Protein AF-A0A9W9NFU3-F1 (afdb_monomer_lite)

Secondary structure (DSSP, 8-state):
-HHHHHHHHHHHHHHHHHHHHHHHHHHHHHHHHHHHHHHHHHHHS------------------------PPP-----PPPPPPPP-----------------------------S--HHHHHHHHHHHHHHHHHHHHHHHHHHHHTTTTS-HHHHHHHHHHHHHHHHHHHHHHHHHHHHHHHHHHTTTPPPHHHHHHIIIIIHHHHHHHHHHHHHHHHHHHHHHHHHHHHHT--------------------------------------------------------PPPPPPPPPP-PPPPP----------------HHHHHHHHHHHHHHHHHHHHHHHHHHHHHHHHHHHHHHH-

Sequence (360 aa):
MEAWKRSADTWVQSKTRCRRSTANILNRSASKLHETSERFYRHSLPPERMCDENKEEVTPELDETTASTSPTQYSQHSPSPKSPQHSQSPRSLPQTETDSVEPKHASINIPETTQKTPEKQLLQLLNQTDQVVYKASQARRLRNSQAESLGEIEHSWISSTISDADNAARDLTKLLEPYRLDMVRHKGKMKGANRKRWSLEDSQLARERLSGLTLFQSRLDRAVDHLKGVISHPESPQAIDSDIVSELPTETRENTPPYVELPCEPSSFESQSATIIAELSENTPINFGSPTPLPKIIVTQPPDEIMLEHTESPDEGQANHESHEMDEALYWDQTRNSIQIQQSESFSNIIAKMELTRVE

Structure (mmCIF, N/CA/C/O backbone):
data_AF-A0A9W9NFU3-F1
#
_entry.id   AF-A0A9W9NFU3-F1
#
loop_
_atom_site.group_PDB
_atom_site.id
_atom_site.type_symbol
_atom_site.label_atom_id
_atom_site.label_alt_id
_atom_site.label_comp_id
_atom_site.label_asym_id
_atom_site.label_entity_id
_atom_site.label_seq_id
_atom_site.pdbx_PDB_ins_code
_atom_site.Cartn_x
_atom_site.Cartn_y
_atom_site.Cartn_z
_atom_site.occupancy
_atom_site.B_iso_or_equiv
_atom_site.auth_seq_id
_atom_site.auth_comp_id
_atom_site.auth_asym_id
_atom_site.auth_atom_id
_atom_site.pdbx_PDB_model_num
ATOM 1 N N . MET A 1 1 ? 34.991 43.746 -6.998 1.00 65.62 1 MET A N 1
ATOM 2 C CA . MET A 1 1 ? 33.594 44.174 -7.260 1.00 65.62 1 MET A CA 1
ATOM 3 C C . MET A 1 1 ? 32.893 43.335 -8.332 1.00 65.62 1 MET A C 1
ATOM 5 O O . MET A 1 1 ? 31.728 43.016 -8.143 1.00 65.62 1 MET A O 1
ATOM 9 N N . GLU A 1 2 ? 33.556 42.921 -9.416 1.00 79.38 2 GLU A N 1
ATOM 10 C CA . GLU A 1 2 ? 32.893 42.186 -10.515 1.00 79.38 2 GLU A CA 1
ATOM 11 C C . GLU A 1 2 ? 32.331 40.806 -10.138 1.00 79.38 2 GLU A C 1
ATOM 13 O O . GLU A 1 2 ? 31.243 40.449 -10.584 1.00 79.38 2 GLU A O 1
ATOM 18 N N . ALA A 1 3 ? 33.020 40.052 -9.275 1.00 75.50 3 ALA A N 1
ATOM 19 C CA . ALA A 1 3 ? 32.544 38.745 -8.810 1.00 75.50 3 ALA A CA 1
ATOM 20 C C . ALA A 1 3 ? 31.197 38.842 -8.066 1.00 75.50 3 ALA A C 1
ATOM 22 O O . ALA A 1 3 ? 30.294 38.048 -8.306 1.00 75.50 3 ALA A O 1
ATOM 23 N N . TRP A 1 4 ? 31.024 39.877 -7.239 1.00 84.19 4 TRP A N 1
ATOM 24 C CA . TRP A 1 4 ? 29.767 40.142 -6.532 1.00 84.19 4 TRP A CA 1
ATOM 25 C C . TRP A 1 4 ? 28.616 40.461 -7.485 1.00 84.19 4 TRP A C 1
ATOM 27 O O . TRP A 1 4 ? 27.501 39.986 -7.286 1.00 84.19 4 TRP A O 1
ATOM 37 N N . LYS A 1 5 ? 28.894 41.215 -8.555 1.00 89.00 5 LYS A N 1
ATOM 38 C CA . LYS A 1 5 ? 27.894 41.531 -9.578 1.00 89.00 5 LYS A CA 1
ATOM 39 C C . LYS A 1 5 ? 27.432 40.269 -10.316 1.00 89.00 5 LYS A C 1
ATOM 41 O O . LYS A 1 5 ? 26.234 40.052 -10.443 1.00 89.00 5 LYS A O 1
ATOM 46 N N . ARG A 1 6 ? 28.360 39.376 -10.688 1.00 89.25 6 ARG A N 1
ATOM 47 C CA . ARG A 1 6 ? 28.021 38.081 -11.315 1.00 89.25 6 ARG A CA 1
ATOM 48 C C . ARG A 1 6 ? 27.203 37.177 -10.386 1.00 89.25 6 ARG A C 1
ATOM 50 O O . ARG A 1 6 ? 26.253 36.538 -10.839 1.00 89.25 6 ARG A O 1
ATOM 57 N N . SER A 1 7 ? 27.514 37.150 -9.089 1.00 83.56 7 SER A N 1
ATOM 58 C CA . SER A 1 7 ? 26.714 36.405 -8.106 1.00 83.56 7 SER A CA 1
ATOM 59 C C . SER A 1 7 ? 25.303 36.981 -7.939 1.00 83.56 7 SER A C 1
ATOM 61 O O . SER A 1 7 ? 24.333 36.229 -7.859 1.00 83.56 7 SER A O 1
ATOM 63 N N . ALA A 1 8 ? 25.153 38.307 -7.950 1.00 88.69 8 ALA A N 1
ATOM 64 C CA . ALA A 1 8 ? 23.836 38.941 -7.914 1.00 88.69 8 ALA A CA 1
ATOM 65 C C . ALA A 1 8 ? 23.015 38.619 -9.178 1.00 88.69 8 ALA A C 1
ATOM 67 O O . ALA A 1 8 ? 21.848 38.234 -9.078 1.00 88.69 8 ALA A O 1
ATOM 68 N N . ASP A 1 9 ? 23.634 38.689 -10.358 1.00 92.50 9 ASP A N 1
ATOM 69 C CA . ASP A 1 9 ? 22.968 38.411 -11.633 1.00 92.50 9 ASP A CA 1
ATOM 70 C C . ASP A 1 9 ? 22.533 36.939 -11.745 1.00 92.50 9 ASP A C 1
ATOM 72 O O . ASP A 1 9 ? 21.408 36.643 -12.158 1.00 92.50 9 ASP A O 1
ATOM 76 N N . THR A 1 10 ? 23.382 35.997 -11.323 1.00 89.88 10 THR A N 1
ATOM 77 C CA . THR A 1 10 ? 23.048 34.560 -11.313 1.00 89.88 10 THR A CA 1
ATOM 78 C C . THR A 1 10 ? 21.917 34.236 -10.338 1.00 89.88 10 THR A C 1
ATOM 80 O O . THR A 1 10 ? 21.023 33.452 -10.676 1.00 89.88 10 THR A O 1
ATOM 83 N N . TRP A 1 11 ? 21.874 34.889 -9.174 1.00 90.38 11 TRP A N 1
ATOM 84 C CA . TRP A 1 11 ? 20.762 34.749 -8.233 1.00 90.38 11 TRP A CA 1
ATOM 85 C C . TRP A 1 11 ? 19.437 35.259 -8.820 1.00 90.38 11 TRP A C 1
ATOM 87 O O . TRP A 1 11 ? 18.418 34.563 -8.757 1.00 90.38 11 TRP A O 1
ATOM 97 N N . VAL A 1 12 ? 19.441 36.431 -9.468 1.00 92.06 12 VAL A N 1
ATOM 98 C CA . VAL A 1 12 ? 18.249 36.980 -10.141 1.00 92.06 12 VAL A CA 1
ATOM 99 C C . VAL A 1 12 ? 17.774 36.053 -11.266 1.00 92.06 12 VAL A C 1
ATOM 101 O O . VAL A 1 12 ? 16.570 35.800 -11.403 1.00 92.06 12 VAL A O 1
ATOM 104 N N . GLN A 1 13 ? 18.700 35.488 -12.044 1.00 88.38 13 GLN A N 1
ATOM 105 C CA . GLN A 1 13 ? 18.370 34.510 -13.083 1.00 88.38 13 GLN A CA 1
ATOM 106 C C . GLN A 1 13 ? 17.757 33.234 -12.499 1.00 88.38 13 GLN A C 1
ATOM 108 O O . GLN A 1 13 ? 16.747 32.754 -13.019 1.00 88.38 13 GLN A O 1
ATOM 113 N N . SER A 1 14 ? 18.314 32.709 -11.404 1.00 89.06 14 SER A N 1
ATOM 114 C CA . SER A 1 14 ? 17.781 31.531 -10.711 1.00 89.06 14 SER A CA 1
ATOM 115 C C . SER A 1 14 ? 16.356 31.775 -10.205 1.00 89.06 14 SER A C 1
ATOM 117 O O . SER A 1 14 ? 15.436 31.013 -10.520 1.00 89.06 14 SER A O 1
ATOM 119 N N . LYS A 1 15 ? 16.120 32.915 -9.541 1.00 93.31 15 LYS A N 1
ATOM 120 C CA . LYS A 1 15 ? 14.787 33.331 -9.075 1.00 93.31 15 LYS A CA 1
ATOM 121 C C . LYS A 1 15 ? 13.783 33.438 -10.225 1.00 93.31 15 LYS A C 1
ATOM 123 O O . LYS A 1 15 ? 12.633 33.017 -10.091 1.00 93.31 15 LYS A O 1
ATOM 128 N N . THR A 1 16 ? 14.218 33.960 -11.370 1.00 91.50 16 THR A N 1
ATOM 129 C CA . THR A 1 16 ? 13.378 34.085 -12.569 1.00 91.50 16 THR A CA 1
ATOM 130 C C . THR A 1 16 ? 13.042 32.719 -13.173 1.00 91.50 16 THR A C 1
ATOM 132 O O . THR A 1 16 ? 11.885 32.480 -13.524 1.00 91.50 16 THR A O 1
ATOM 135 N N . ARG A 1 17 ? 14.008 31.789 -13.245 1.00 88.06 17 ARG A N 1
ATOM 136 C CA . ARG A 1 17 ? 13.758 30.408 -13.702 1.00 88.06 17 ARG A CA 1
ATOM 137 C C . ARG A 1 17 ? 12.799 29.669 -12.776 1.00 88.06 17 ARG A C 1
ATOM 139 O O . ARG A 1 17 ? 11.871 29.040 -13.272 1.00 88.06 17 ARG A O 1
ATOM 146 N N . CYS A 1 18 ? 12.982 29.791 -11.461 1.00 90.94 18 CYS A N 1
ATOM 147 C CA . CYS A 1 18 ? 12.093 29.188 -10.470 1.00 90.94 18 CYS A CA 1
ATOM 148 C C . CYS A 1 18 ? 10.651 29.689 -10.651 1.00 90.94 18 CYS A C 1
ATOM 150 O O . CYS A 1 18 ? 9.744 28.888 -10.863 1.00 90.94 18 CYS A O 1
ATOM 152 N N . ARG A 1 19 ? 10.449 31.014 -10.725 1.00 90.00 19 ARG A N 1
ATOM 153 C CA . ARG A 1 19 ? 9.124 31.608 -10.982 1.00 90.00 19 ARG A CA 1
ATOM 154 C C . ARG A 1 19 ? 8.495 31.116 -12.285 1.00 90.00 19 ARG A C 1
ATOM 156 O O . ARG A 1 19 ? 7.313 30.788 -12.296 1.00 90.00 19 ARG A O 1
ATOM 163 N N . ARG A 1 20 ? 9.273 31.033 -13.371 1.00 90.38 20 ARG A N 1
ATOM 164 C CA . ARG A 1 20 ? 8.792 30.523 -14.665 1.00 90.38 20 ARG A CA 1
ATOM 165 C C . ARG A 1 20 ? 8.406 29.043 -14.587 1.00 90.38 20 ARG A C 1
ATOM 167 O O . ARG A 1 20 ? 7.384 28.660 -15.144 1.00 90.38 20 ARG A O 1
ATOM 174 N N . SER A 1 21 ? 9.191 28.230 -13.883 1.00 90.19 21 SER A N 1
ATOM 175 C CA . SER A 1 21 ? 8.896 26.809 -13.669 1.00 90.19 21 SER A CA 1
ATOM 176 C C . SER A 1 21 ? 7.586 26.625 -12.899 1.00 90.19 21 SER A C 1
ATOM 178 O O . SER A 1 21 ? 6.685 25.930 -13.369 1.00 90.19 21 SER A O 1
ATOM 180 N N . THR A 1 22 ? 7.420 27.335 -11.780 1.00 88.38 22 THR A N 1
ATOM 181 C CA . THR A 1 22 ? 6.187 27.294 -10.982 1.00 88.38 22 THR A CA 1
ATOM 182 C C . THR A 1 22 ? 4.977 27.776 -11.781 1.00 88.38 22 THR A C 1
ATOM 184 O O . THR A 1 22 ? 3.934 27.126 -11.760 1.00 88.38 22 THR A O 1
ATOM 187 N N . ALA A 1 23 ? 5.113 28.863 -12.548 1.00 90.31 23 ALA A N 1
ATOM 188 C CA . ALA A 1 23 ? 4.046 29.353 -13.419 1.00 90.31 23 ALA A CA 1
ATOM 189 C C . ALA A 1 23 ? 3.641 28.316 -14.482 1.00 90.31 23 ALA A C 1
ATOM 191 O O . ALA A 1 23 ? 2.452 28.118 -14.719 1.00 90.31 23 ALA A O 1
ATOM 192 N N . ASN A 1 24 ? 4.602 27.599 -15.075 1.00 89.00 24 ASN A N 1
ATOM 193 C CA . ASN A 1 24 ? 4.317 26.536 -16.041 1.00 89.00 24 ASN A CA 1
ATOM 194 C C . ASN A 1 24 ? 3.563 25.357 -15.411 1.00 89.00 24 ASN A C 1
ATOM 196 O O . ASN A 1 24 ? 2.650 24.816 -16.036 1.00 89.00 24 ASN A O 1
ATOM 200 N N . ILE A 1 25 ? 3.917 24.964 -14.183 1.00 88.50 25 ILE A N 1
ATOM 201 C CA . ILE A 1 25 ? 3.209 23.904 -13.448 1.00 88.50 25 ILE A CA 1
ATOM 202 C C . ILE A 1 25 ? 1.766 24.333 -13.167 1.00 88.50 25 ILE A C 1
ATOM 204 O O . ILE A 1 25 ? 0.839 23.585 -13.472 1.00 88.50 25 ILE A O 1
ATOM 208 N N . LEU A 1 26 ? 1.565 25.554 -12.662 1.00 92.12 26 LEU A N 1
ATOM 209 C CA . LEU A 1 26 ? 0.228 26.091 -12.399 1.00 92.12 26 LEU A CA 1
ATOM 210 C C . LEU A 1 26 ? -0.609 26.194 -13.678 1.00 92.12 26 LEU A C 1
ATOM 212 O O . LEU A 1 26 ? -1.776 25.814 -13.667 1.00 92.12 26 LEU A O 1
ATOM 216 N N . ASN A 1 27 ? -0.013 26.622 -14.793 1.00 90.25 27 ASN A N 1
ATOM 217 C CA . ASN A 1 27 ? -0.715 26.724 -16.071 1.00 90.25 27 ASN A CA 1
ATOM 218 C C . ASN A 1 27 ? -1.128 25.344 -16.622 1.00 90.25 27 ASN A C 1
ATOM 220 O O . ASN A 1 27 ? -2.241 25.180 -17.124 1.00 90.25 27 ASN A O 1
ATOM 224 N N . ARG A 1 28 ? -0.276 24.317 -16.468 1.00 87.62 28 ARG A N 1
ATOM 225 C CA . ARG A 1 28 ? -0.638 22.925 -16.802 1.00 87.62 28 ARG A CA 1
ATOM 226 C C . ARG A 1 28 ? -1.793 22.420 -15.940 1.00 87.62 28 ARG A C 1
ATOM 228 O O . ARG A 1 28 ? -2.712 21.799 -16.468 1.00 87.62 28 ARG A O 1
ATOM 235 N N . SER A 1 29 ? -1.772 22.710 -14.640 1.00 90.06 29 SER A N 1
ATOM 236 C CA . SER A 1 29 ? -2.858 22.337 -13.729 1.00 90.06 29 SER A CA 1
ATOM 237 C C . SER A 1 29 ? -4.168 23.049 -14.074 1.00 90.06 29 SER A C 1
ATOM 239 O O . SER A 1 29 ? -5.208 22.398 -14.142 1.00 90.06 29 SER A O 1
ATOM 241 N N . ALA A 1 30 ? -4.124 24.351 -14.369 1.00 90.94 30 ALA A N 1
ATOM 242 C CA . ALA A 1 30 ? -5.293 25.126 -14.785 1.00 90.94 30 ALA A CA 1
ATOM 243 C C . ALA A 1 30 ? -5.886 24.610 -16.106 1.00 90.94 30 ALA A C 1
ATOM 245 O O . ALA A 1 30 ? -7.097 24.425 -16.208 1.00 90.94 30 ALA A O 1
ATOM 246 N N . SER A 1 31 ? -5.032 24.285 -17.083 1.00 91.12 31 SER A N 1
ATOM 247 C CA . SER A 1 31 ? -5.461 23.691 -18.358 1.00 91.12 31 SER A CA 1
ATOM 248 C C . SER A 1 31 ? -6.156 22.343 -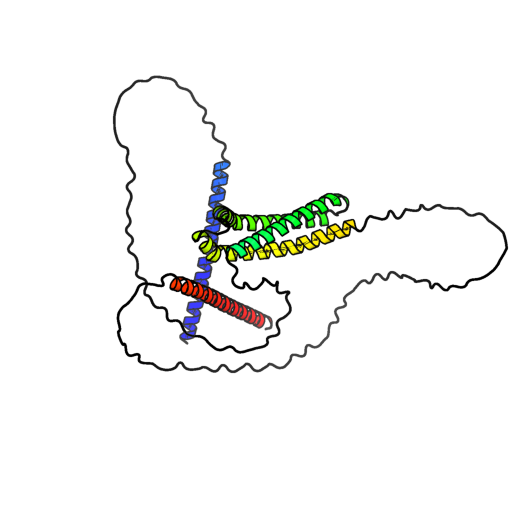18.146 1.00 91.12 31 SER A C 1
ATOM 250 O O . SER A 1 31 ? -7.195 22.077 -18.743 1.00 91.12 31 SER A O 1
ATOM 252 N N . LYS A 1 32 ? -5.628 21.511 -17.238 1.00 92.25 32 LYS A N 1
ATOM 253 C CA . LYS A 1 32 ? -6.227 20.215 -16.902 1.00 92.25 32 LYS A CA 1
ATOM 254 C C . LYS A 1 32 ? -7.592 20.370 -16.226 1.00 92.25 32 LYS A C 1
ATOM 256 O O . LYS A 1 32 ? -8.505 19.614 -16.540 1.00 92.25 32 LYS A O 1
ATOM 261 N N . LEU A 1 33 ? -7.750 21.361 -15.344 1.00 91.69 33 LEU A N 1
ATOM 262 C CA . LEU A 1 33 ? -9.045 21.679 -14.731 1.00 91.69 33 LEU A CA 1
ATOM 263 C C . LEU A 1 33 ? -10.066 22.158 -15.769 1.00 91.69 33 LEU A C 1
ATOM 265 O O . LEU A 1 33 ? -11.213 21.708 -15.750 1.00 91.69 33 LEU A O 1
ATOM 269 N N . HIS A 1 34 ? -9.647 23.009 -16.708 1.00 90.94 34 HIS A N 1
ATOM 270 C CA . HIS A 1 34 ? -10.502 23.459 -17.805 1.00 90.94 34 HIS A CA 1
ATOM 271 C C . HIS A 1 34 ? -10.974 22.283 -18.672 1.00 90.94 34 HIS A C 1
ATOM 273 O O . HIS A 1 34 ? -12.166 22.151 -18.937 1.00 90.94 34 HIS A O 1
ATOM 279 N N . GLU A 1 35 ? -10.068 21.371 -19.033 1.00 91.94 35 GLU A N 1
ATOM 280 C CA . GLU A 1 35 ? -10.411 20.167 -19.798 1.00 91.94 35 GLU A CA 1
ATOM 281 C C . GLU A 1 35 ? -11.406 19.268 -19.046 1.00 91.94 35 GLU A C 1
ATOM 283 O O . GLU A 1 35 ? -12.375 18.776 -19.627 1.00 91.94 35 GLU A O 1
ATOM 288 N N . THR A 1 36 ? -11.212 19.067 -17.736 1.00 90.88 36 THR A N 1
ATOM 289 C CA . THR A 1 36 ? -12.163 18.287 -16.928 1.00 90.88 36 THR A CA 1
ATOM 290 C C . THR A 1 36 ? -13.531 18.956 -16.827 1.00 90.88 36 THR A C 1
ATOM 292 O O . THR A 1 36 ? -14.547 18.265 -16.869 1.00 90.88 36 THR A O 1
ATOM 295 N N . SER A 1 37 ? -13.558 20.289 -16.752 1.00 91.88 37 SER A N 1
ATOM 296 C CA . SER A 1 37 ? -14.789 21.077 -16.726 1.00 91.88 37 SER A CA 1
ATOM 297 C C . SER A 1 37 ? -15.557 20.939 -18.043 1.00 91.88 37 SER A C 1
ATOM 299 O O . SER A 1 37 ? -16.739 20.606 -18.031 1.00 91.88 37 SER A O 1
ATOM 301 N N . GLU A 1 38 ? -14.885 21.072 -19.194 1.00 91.69 38 GLU A N 1
ATOM 302 C CA . GLU A 1 38 ? -15.526 20.880 -20.503 1.00 91.69 38 GLU A CA 1
ATOM 303 C C . GLU A 1 38 ? -16.128 19.484 -20.674 1.00 91.69 38 GLU A C 1
ATOM 305 O O . GLU A 1 38 ? -17.236 19.352 -21.199 1.00 91.69 38 GLU A O 1
ATOM 310 N N . ARG A 1 39 ? -15.439 18.430 -20.212 1.00 89.06 39 ARG A N 1
ATOM 311 C CA . ARG A 1 39 ? -16.005 17.072 -20.247 1.00 89.06 39 ARG A CA 1
ATOM 312 C C . ARG A 1 39 ? -17.285 16.986 -19.425 1.00 89.06 39 ARG A C 1
ATOM 314 O O . ARG A 1 39 ? -18.249 16.375 -19.877 1.00 89.06 39 ARG A O 1
ATOM 321 N N . PHE A 1 40 ? -17.315 17.619 -18.256 1.00 91.75 40 PHE A N 1
ATOM 322 C CA . PHE A 1 40 ? -18.507 17.643 -17.416 1.00 91.75 40 PHE A CA 1
ATOM 323 C C . PHE A 1 40 ? -19.681 18.350 -18.110 1.00 91.75 40 PHE A C 1
ATOM 325 O O . PHE A 1 40 ? -20.790 17.816 -18.123 1.00 91.75 40 PHE A O 1
ATOM 332 N N . TYR A 1 41 ? -19.436 19.487 -18.770 1.00 88.06 41 TYR A N 1
ATOM 333 C CA . TYR A 1 41 ? -20.467 20.190 -19.542 1.00 88.06 41 TYR A CA 1
ATOM 334 C C . TYR A 1 41 ? -20.965 19.383 -20.746 1.00 88.06 41 TYR A C 1
ATOM 336 O O . TYR A 1 41 ? -22.173 19.306 -20.959 1.00 88.06 41 TYR A O 1
ATOM 344 N N . ARG A 1 42 ? -20.076 18.708 -21.490 1.00 84.69 42 ARG A N 1
ATOM 345 C CA . ARG A 1 42 ? -20.488 17.849 -22.617 1.00 84.69 42 ARG A CA 1
ATOM 346 C C . ARG A 1 42 ? -21.360 16.672 -22.188 1.00 84.69 42 ARG A C 1
ATOM 348 O O . ARG A 1 42 ? -22.237 16.277 -22.943 1.00 84.69 42 ARG A O 1
ATOM 355 N N . HIS A 1 43 ? -21.128 16.116 -21.002 1.00 84.81 43 HIS A N 1
ATOM 356 C CA . HIS A 1 43 ? -21.921 14.996 -20.489 1.00 84.81 43 HIS A CA 1
ATOM 357 C C . HIS A 1 43 ? -23.208 15.420 -19.771 1.00 84.81 43 HIS A C 1
ATOM 359 O O . HIS A 1 43 ? -24.081 14.581 -19.571 1.00 84.81 43 HIS A O 1
ATOM 365 N N . SER A 1 44 ? -23.333 16.694 -19.390 1.00 82.88 44 SER A N 1
ATOM 366 C CA . SER A 1 44 ? -24.504 17.210 -18.667 1.00 82.88 44 SER A CA 1
ATOM 367 C C . SER A 1 44 ? -25.577 17.801 -19.582 1.00 82.88 44 SER A C 1
ATOM 369 O O . SER A 1 44 ? -26.687 18.057 -19.119 1.00 82.88 44 SER A O 1
ATOM 371 N N . LEU A 1 45 ? -25.278 18.021 -20.866 1.00 76.38 45 LEU A N 1
ATOM 372 C CA . LEU A 1 45 ? -26.301 18.410 -21.831 1.00 76.38 45 LEU A CA 1
ATOM 373 C C . LEU A 1 45 ? -27.193 17.191 -22.126 1.00 76.38 45 LEU A C 1
ATOM 375 O O . LEU A 1 45 ? -26.678 16.156 -22.560 1.00 76.38 45 LEU A O 1
ATOM 379 N N . PRO A 1 46 ? -28.514 17.279 -21.878 1.00 70.00 46 PRO A N 1
ATOM 380 C CA . PRO A 1 46 ? -29.437 16.225 -22.265 1.00 70.00 46 PRO A CA 1
ATOM 381 C C . PRO A 1 46 ? -29.332 16.024 -23.780 1.00 70.00 46 PRO A C 1
ATOM 383 O O . PRO A 1 46 ? -29.214 17.017 -24.500 1.00 70.00 46 PRO A O 1
ATOM 386 N N . PRO A 1 47 ? -29.385 14.781 -24.288 1.00 69.81 47 PRO A N 1
ATOM 387 C CA . PRO A 1 47 ? -29.479 14.565 -25.722 1.00 69.81 47 PRO A CA 1
ATOM 388 C C . PRO A 1 47 ? -30.738 15.283 -26.209 1.00 69.81 47 PRO A C 1
ATOM 390 O O . PRO A 1 47 ? -31.851 14.904 -25.831 1.00 69.81 47 PRO A O 1
ATOM 393 N N . GLU A 1 48 ? -30.563 16.351 -26.990 1.00 62.50 48 GLU A N 1
ATOM 394 C CA . GLU A 1 48 ? -31.662 16.971 -27.715 1.00 62.50 48 GLU A CA 1
ATOM 395 C C . GLU A 1 48 ? -32.305 15.869 -28.552 1.00 62.50 48 GLU A C 1
ATOM 397 O O . GLU A 1 48 ? -31.722 15.348 -29.504 1.00 62.50 48 GLU A O 1
ATOM 402 N N . ARG A 1 49 ? -33.503 15.457 -28.136 1.00 58.03 49 ARG A N 1
ATOM 403 C CA . ARG A 1 49 ? -34.391 14.659 -28.965 1.00 58.03 49 ARG A CA 1
ATOM 404 C C . ARG A 1 49 ? -34.726 15.531 -30.163 1.00 58.03 49 ARG A C 1
ATOM 406 O O . ARG A 1 49 ? -35.580 16.408 -30.060 1.00 58.03 49 ARG A O 1
ATOM 413 N N . MET A 1 50 ? -34.033 15.307 -31.273 1.00 53.78 50 MET A N 1
ATOM 414 C CA . MET A 1 50 ? -34.535 15.737 -32.564 1.00 53.78 50 MET A CA 1
ATOM 415 C C . MET A 1 50 ? -35.872 15.031 -32.762 1.00 53.78 50 MET A C 1
ATOM 417 O O . MET A 1 50 ? -35.941 13.804 -32.799 1.00 53.78 50 MET A O 1
ATOM 421 N N . CYS A 1 51 ? -36.945 15.814 -32.770 1.00 55.44 51 CYS A N 1
ATOM 422 C CA . CYS A 1 51 ? -38.230 15.343 -33.241 1.00 55.44 51 CYS A CA 1
ATOM 423 C C . CYS A 1 51 ? -38.074 15.060 -34.735 1.00 55.44 51 CYS A C 1
ATOM 425 O O . CYS A 1 51 ? -37.863 15.983 -35.520 1.00 55.44 51 CYS A O 1
ATOM 427 N N . ASP A 1 52 ? -38.155 13.781 -35.091 1.00 51.28 52 ASP A N 1
ATOM 428 C CA . ASP A 1 52 ? -38.415 13.323 -36.448 1.00 51.28 52 ASP A CA 1
ATOM 429 C C . ASP A 1 52 ? -39.714 13.969 -36.943 1.00 51.28 52 ASP A C 1
ATOM 431 O O . ASP A 1 52 ? -40.811 13.601 -36.514 1.00 51.28 52 ASP A O 1
ATOM 435 N N . GLU A 1 53 ? -39.599 14.936 -37.850 1.00 57.06 53 GLU A N 1
ATOM 436 C CA . GLU A 1 53 ? -40.715 15.337 -38.695 1.00 57.06 53 GLU A CA 1
ATOM 437 C C . GLU A 1 53 ? -40.571 14.620 -40.036 1.00 57.06 53 GLU A C 1
ATOM 439 O O . GLU A 1 53 ? -39.771 14.977 -40.901 1.00 57.06 53 GLU A O 1
ATOM 444 N N . ASN A 1 54 ? -41.343 13.541 -40.149 1.00 50.81 54 ASN A N 1
ATOM 445 C CA . ASN A 1 54 ? -41.572 12.773 -41.360 1.00 50.81 54 ASN A CA 1
ATOM 446 C C . ASN A 1 54 ? -41.952 13.682 -42.534 1.00 50.81 54 ASN A C 1
ATOM 448 O O . ASN A 1 54 ? -42.954 14.398 -42.471 1.00 50.81 54 ASN A O 1
ATOM 452 N N . LYS A 1 55 ? -41.262 13.519 -43.665 1.00 50.81 55 LYS A N 1
ATOM 453 C CA . LYS A 1 55 ? -41.892 13.723 -44.967 1.00 50.81 55 LYS A CA 1
ATOM 454 C C . LYS A 1 55 ? -41.366 12.711 -45.977 1.00 50.81 55 LYS A C 1
ATOM 456 O O . LYS A 1 55 ? -40.184 12.697 -46.306 1.00 50.81 55 LYS A O 1
ATOM 461 N N . GLU A 1 56 ? -42.277 11.842 -46.401 1.00 55.22 56 GLU A N 1
ATOM 462 C CA . GLU A 1 56 ? -42.117 10.912 -47.511 1.00 55.22 56 GLU A CA 1
ATOM 463 C C . GLU A 1 56 ? -41.798 11.651 -48.821 1.00 55.22 56 GLU A C 1
ATOM 465 O O . GLU A 1 56 ? -42.347 12.718 -49.100 1.00 55.22 56 GLU A O 1
ATOM 470 N N . GLU A 1 57 ? -40.960 11.009 -49.637 1.00 47.62 57 GLU A N 1
ATOM 471 C CA . GLU A 1 57 ? -41.314 10.456 -50.958 1.00 47.62 57 GLU A CA 1
ATOM 472 C C . GLU A 1 57 ? -40.343 10.822 -52.103 1.00 47.62 57 GLU A C 1
ATOM 474 O O . GLU A 1 57 ? -39.961 11.973 -52.300 1.00 47.62 57 GLU A O 1
ATOM 479 N N . VAL A 1 58 ? -40.078 9.785 -52.913 1.00 46.72 58 VAL A N 1
ATOM 480 C CA . VAL A 1 58 ? -39.629 9.765 -54.320 1.00 46.72 58 VAL A CA 1
ATOM 481 C C . VAL A 1 58 ? -38.114 9.662 -54.597 1.00 46.72 58 VAL A C 1
ATOM 483 O O . VAL A 1 58 ? -37.379 10.641 -54.664 1.00 46.72 58 VAL A O 1
ATOM 486 N N . THR A 1 59 ? -37.685 8.423 -54.875 1.00 46.97 59 THR A N 1
ATOM 487 C CA . THR A 1 59 ? -36.575 8.025 -55.775 1.00 46.97 59 THR A CA 1
ATOM 488 C C . THR A 1 59 ? -36.887 8.423 -57.230 1.00 46.97 59 THR A C 1
ATOM 490 O O . THR A 1 59 ? -38.062 8.375 -57.598 1.00 46.97 59 THR A O 1
ATOM 493 N N . PRO A 1 60 ? -35.903 8.768 -58.093 1.00 55.78 60 PRO A N 1
ATOM 494 C CA . PRO A 1 60 ? -34.962 7.788 -58.683 1.00 55.78 60 PRO A CA 1
ATOM 495 C C . PRO A 1 60 ? -33.509 8.320 -58.827 1.00 55.78 60 PRO A C 1
ATOM 497 O O . PRO A 1 60 ? -33.273 9.519 -58.796 1.00 55.78 60 PRO A O 1
ATOM 500 N N . GLU A 1 61 ? -32.493 7.464 -58.693 1.00 45.12 61 GLU A N 1
ATOM 501 C CA . GLU A 1 61 ? -31.685 6.844 -59.772 1.00 45.12 61 GLU A CA 1
ATOM 502 C C . GLU A 1 61 ? -30.698 7.790 -60.502 1.00 45.12 61 GLU A C 1
ATOM 504 O O . GLU A 1 61 ? -31.032 8.910 -60.868 1.00 45.12 61 GLU A O 1
ATOM 509 N N . LEU A 1 62 ? -29.514 7.225 -60.768 1.00 41.81 62 LEU A N 1
ATOM 510 C CA . LEU A 1 62 ? -28.409 7.634 -61.645 1.00 41.81 62 LEU A CA 1
ATOM 511 C C . LEU A 1 62 ? -27.215 8.437 -61.078 1.00 41.81 62 LEU A C 1
ATOM 513 O O . LEU A 1 62 ? -27.273 9.629 -60.800 1.00 41.81 62 LEU A O 1
ATOM 517 N N . ASP A 1 63 ? -26.103 7.698 -61.088 1.00 37.47 63 ASP A N 1
ATOM 518 C CA . ASP A 1 63 ? -24.802 8.021 -61.675 1.00 37.47 63 ASP A CA 1
ATOM 519 C C . ASP A 1 63 ? -23.727 8.834 -60.933 1.00 37.47 63 ASP A C 1
ATOM 521 O O . ASP A 1 63 ? -23.882 9.965 -60.490 1.00 37.47 63 ASP A O 1
ATOM 525 N N . GLU A 1 64 ? -22.563 8.177 -60.953 1.00 41.06 64 GLU A N 1
ATOM 526 C CA . GLU A 1 64 ? -21.247 8.725 -61.251 1.00 41.06 64 GLU A CA 1
ATOM 527 C C . GLU A 1 64 ? -20.538 9.647 -60.239 1.00 41.06 64 GLU A C 1
ATOM 529 O O . GLU A 1 64 ? -20.770 10.842 -60.108 1.00 41.06 64 GLU A O 1
ATOM 534 N N . THR A 1 65 ? -19.439 9.074 -59.740 1.00 39.94 65 THR A N 1
ATOM 535 C CA . THR A 1 65 ? -18.096 9.605 -60.019 1.00 39.94 65 THR A CA 1
ATOM 536 C C . THR A 1 65 ? -17.459 10.519 -58.964 1.00 39.94 65 THR A C 1
ATOM 538 O O . THR A 1 65 ? -17.893 11.614 -58.630 1.00 39.94 65 THR A O 1
ATOM 541 N N . THR A 1 66 ? -16.269 10.052 -58.572 1.00 42.41 66 THR A N 1
ATOM 542 C CA . THR A 1 66 ? -15.072 10.769 -58.103 1.00 42.41 66 THR A CA 1
ATOM 543 C C . THR A 1 66 ? -14.858 11.144 -56.631 1.00 42.41 66 THR A C 1
ATOM 545 O O . THR A 1 66 ? -15.536 11.964 -56.031 1.00 42.41 66 THR A O 1
ATOM 548 N N . ALA A 1 67 ? -13.701 10.638 -56.178 1.00 42.94 67 ALA A N 1
ATOM 549 C CA . ALA A 1 67 ? -12.653 11.326 -55.419 1.00 42.94 67 ALA A CA 1
ATOM 550 C C . ALA A 1 67 ? -12.599 11.102 -53.900 1.00 42.94 67 ALA A C 1
ATOM 552 O O . ALA A 1 67 ? -12.844 11.982 -53.079 1.00 42.94 67 ALA A O 1
ATOM 553 N N . SER A 1 68 ? -12.070 9.925 -53.555 1.00 41.78 68 SER A N 1
ATOM 554 C CA . SER A 1 68 ? -11.276 9.696 -52.346 1.00 41.78 68 SER A CA 1
ATOM 555 C C . SER A 1 68 ? -10.039 10.604 -52.362 1.00 41.78 68 SER A C 1
ATOM 557 O O . SER A 1 68 ? -9.040 10.291 -53.009 1.00 41.78 68 SER A O 1
ATOM 559 N N . THR A 1 69 ? -10.104 11.729 -51.650 1.00 42.94 69 THR A N 1
ATOM 560 C CA . THR A 1 69 ? -8.952 12.616 -51.443 1.00 42.94 69 THR A CA 1
ATOM 561 C C . THR A 1 69 ? -8.291 12.280 -50.110 1.00 42.94 69 THR A C 1
ATOM 563 O O . THR A 1 69 ? -8.789 12.623 -49.040 1.00 42.94 69 THR A O 1
ATOM 566 N N . SER A 1 70 ? -7.167 11.572 -50.185 1.00 44.88 70 SER A N 1
ATOM 567 C CA . SER A 1 70 ? -6.262 11.312 -49.065 1.00 44.88 70 SER A CA 1
ATOM 568 C C . SER A 1 70 ? -5.647 12.619 -48.542 1.00 44.88 70 SER A C 1
ATOM 570 O O . SER A 1 70 ? -5.244 13.455 -49.353 1.00 44.88 70 SER A O 1
ATOM 572 N N . PRO A 1 71 ? -5.477 12.808 -47.222 1.00 53.72 71 PRO A N 1
ATOM 573 C CA . PRO A 1 71 ? -4.692 13.920 -46.710 1.00 53.72 71 PRO A CA 1
ATOM 574 C C . PRO A 1 71 ? -3.189 13.644 -46.874 1.00 53.72 71 PRO A C 1
ATOM 576 O O . PRO A 1 71 ? -2.626 12.706 -46.308 1.00 53.72 71 PRO A O 1
ATOM 579 N N . THR A 1 72 ? -2.558 14.499 -47.673 1.00 43.66 72 THR A N 1
ATOM 580 C CA . THR A 1 72 ? -1.118 14.632 -47.906 1.00 43.66 72 THR A CA 1
ATOM 581 C C . THR A 1 72 ? -0.327 14.713 -46.599 1.00 43.66 72 THR A C 1
ATOM 583 O O . THR A 1 72 ? -0.509 15.623 -45.791 1.00 43.66 72 THR A O 1
ATOM 586 N N . GLN A 1 73 ? 0.603 13.772 -46.425 1.00 39.41 73 GLN A N 1
ATOM 587 C CA . GLN A 1 73 ? 1.641 13.801 -45.400 1.00 39.41 73 GLN A CA 1
ATOM 588 C C . GLN A 1 73 ? 2.647 14.918 -45.712 1.00 39.41 73 GLN A C 1
ATOM 590 O O . GLN A 1 73 ? 3.404 14.836 -46.678 1.00 39.41 73 GLN A O 1
ATOM 595 N N . TYR A 1 74 ? 2.687 15.952 -44.872 1.00 42.25 74 TYR A N 1
ATOM 596 C CA . TYR A 1 74 ? 3.800 16.897 -44.848 1.00 42.25 74 TYR A CA 1
ATOM 597 C C . TYR A 1 74 ? 4.970 16.282 -44.076 1.00 42.25 74 TYR A C 1
ATOM 599 O O . TYR A 1 74 ? 4.974 16.223 -42.848 1.00 42.25 74 TYR A O 1
ATOM 607 N N . SER A 1 75 ? 5.970 15.830 -44.831 1.00 38.47 75 SER A N 1
ATOM 608 C CA . SER A 1 75 ? 7.310 15.522 -44.343 1.00 38.47 75 SER A CA 1
ATOM 609 C C . SER A 1 75 ? 8.009 16.830 -43.955 1.00 38.47 75 SER A C 1
ATOM 611 O O . SER A 1 75 ? 8.388 17.619 -44.821 1.00 38.47 75 SER A O 1
ATOM 613 N N . GLN A 1 76 ? 8.155 17.089 -42.653 1.00 45.44 76 GLN A N 1
ATOM 614 C CA . GLN A 1 76 ? 9.053 18.127 -42.148 1.00 45.44 76 GLN A CA 1
ATOM 615 C C . GLN A 1 76 ? 10.370 17.485 -41.715 1.00 45.44 76 GLN A C 1
ATOM 617 O O . GLN A 1 76 ? 10.492 16.908 -40.636 1.00 45.44 76 GLN A O 1
ATOM 622 N N . HIS A 1 77 ? 11.370 17.615 -42.582 1.00 38.34 77 HIS A N 1
ATOM 623 C CA . HIS A 1 77 ? 12.769 17.406 -42.244 1.00 38.34 77 HIS A CA 1
ATOM 624 C C . HIS A 1 77 ? 13.214 18.479 -41.242 1.00 38.34 77 HIS A C 1
ATOM 626 O O . HIS A 1 77 ? 13.271 19.659 -41.578 1.00 38.34 77 HIS A O 1
ATOM 632 N N . SER A 1 78 ? 13.548 18.064 -40.020 1.00 40.97 78 SER A N 1
ATOM 633 C CA . SER A 1 78 ? 14.293 18.889 -39.064 1.00 40.97 78 SER A CA 1
ATOM 634 C C . SER A 1 78 ? 15.747 18.410 -39.006 1.00 40.97 78 SER A C 1
ATOM 636 O O . SER A 1 78 ? 15.972 17.223 -38.759 1.00 40.97 78 SER A O 1
ATOM 638 N N . PRO A 1 79 ? 16.741 19.286 -39.232 1.00 44.34 79 PRO A N 1
ATOM 639 C CA . PRO A 1 79 ? 18.149 18.939 -39.095 1.00 44.34 79 PRO A CA 1
ATOM 640 C C . PRO A 1 79 ? 18.580 18.908 -37.621 1.00 44.34 79 PRO A C 1
ATOM 642 O O . PRO A 1 79 ? 18.314 19.828 -36.847 1.00 44.34 79 PRO A O 1
ATOM 645 N N . SER A 1 80 ? 19.275 17.833 -37.254 1.00 42.66 80 SER A N 1
ATOM 646 C CA . SER A 1 80 ? 19.900 17.611 -35.949 1.00 42.66 80 SER A CA 1
ATOM 647 C C . SER A 1 80 ? 20.989 18.650 -35.638 1.00 42.66 80 SER A C 1
ATOM 649 O O . SER A 1 80 ? 21.886 18.847 -36.463 1.00 42.66 80 SER A O 1
ATOM 651 N N . PRO A 1 81 ? 21.010 19.247 -34.434 1.00 43.00 81 PRO A N 1
ATOM 652 C CA . PRO A 1 81 ? 22.194 19.914 -33.920 1.00 43.00 81 PRO A CA 1
ATOM 653 C C . PRO A 1 81 ? 23.133 18.905 -33.244 1.00 43.00 81 PRO A C 1
ATOM 655 O O . PRO A 1 81 ? 22.731 18.109 -32.398 1.00 43.00 81 PRO A O 1
ATOM 658 N N . LYS A 1 82 ? 24.403 18.964 -33.654 1.00 39.38 82 LYS A N 1
ATOM 659 C CA . LYS A 1 82 ? 25.545 18.227 -33.104 1.00 39.38 82 LYS A CA 1
ATOM 660 C C . LYS A 1 82 ? 25.793 18.628 -31.643 1.00 39.38 82 LYS A C 1
ATOM 662 O O . LYS A 1 82 ? 25.959 19.814 -31.363 1.00 39.38 82 LYS A O 1
ATOM 667 N N . SER A 1 83 ? 25.898 17.644 -30.753 1.00 37.88 83 SER A N 1
ATOM 668 C CA . SER A 1 83 ? 26.454 17.809 -29.402 1.00 37.88 83 SER A CA 1
ATOM 669 C C . SER A 1 83 ? 27.966 17.539 -29.411 1.00 37.88 83 SER A C 1
ATOM 671 O O . SER A 1 83 ? 28.379 16.543 -30.010 1.00 37.88 83 SER A O 1
ATOM 673 N N . PRO A 1 84 ? 28.797 18.361 -28.747 1.00 44.75 84 PRO A N 1
ATOM 674 C CA . PRO A 1 84 ? 30.195 18.034 -28.477 1.00 44.75 84 PRO A CA 1
ATOM 675 C C . PRO A 1 84 ? 30.329 17.089 -27.275 1.00 44.75 84 PRO A C 1
ATOM 677 O O . PRO A 1 84 ? 29.713 17.300 -26.231 1.00 44.75 84 PRO A O 1
ATOM 680 N N . GLN A 1 85 ? 31.165 16.065 -27.443 1.00 39.38 85 GLN A N 1
ATOM 681 C CA . GLN A 1 85 ? 31.667 15.173 -26.399 1.00 39.38 85 GLN A CA 1
ATOM 682 C C . GLN A 1 85 ? 32.735 15.883 -25.555 1.00 39.38 85 GLN A C 1
ATOM 684 O O . GLN A 1 85 ? 33.580 16.571 -26.122 1.00 39.38 85 GLN A O 1
ATOM 689 N N . HIS A 1 86 ? 32.734 15.669 -24.236 1.00 35.50 86 HIS A N 1
ATOM 690 C CA . HIS A 1 86 ? 33.920 15.257 -23.470 1.00 35.50 86 HIS A CA 1
ATOM 691 C C . HIS A 1 86 ? 33.576 15.099 -21.982 1.00 35.50 86 HIS A C 1
ATOM 693 O O . HIS A 1 86 ? 33.212 16.062 -21.311 1.00 35.50 86 HIS A O 1
ATOM 699 N N . SER A 1 87 ? 33.766 13.883 -21.470 1.00 37.53 87 SER A N 1
ATOM 700 C CA . SER A 1 87 ? 33.850 13.573 -20.043 1.00 37.53 87 SER A CA 1
ATOM 701 C C . SER A 1 87 ? 35.307 13.245 -19.714 1.00 37.53 87 SER A C 1
ATOM 703 O O . SER A 1 87 ? 35.938 12.471 -20.431 1.00 37.53 87 SER A O 1
ATOM 705 N N . GLN A 1 88 ? 35.837 13.803 -18.627 1.00 41.59 88 GLN A N 1
ATOM 706 C CA . GLN A 1 88 ? 36.996 13.254 -17.922 1.00 41.59 88 GLN A CA 1
ATOM 707 C C . GLN A 1 88 ? 36.606 13.043 -16.458 1.00 41.59 88 GLN A C 1
ATOM 709 O O . GLN A 1 88 ? 36.033 13.923 -15.820 1.00 41.59 88 GLN A O 1
ATOM 714 N N . SER A 1 89 ? 36.882 11.839 -15.968 1.00 44.09 89 SER A N 1
ATOM 715 C CA . SER A 1 89 ? 36.567 11.343 -14.629 1.00 44.09 89 SER A CA 1
ATOM 716 C C . SER A 1 89 ? 37.821 11.397 -13.748 1.00 44.09 89 SER A C 1
ATOM 718 O O . SER A 1 89 ? 38.885 11.010 -14.240 1.00 44.09 89 SER A O 1
ATOM 720 N N . PRO A 1 90 ? 37.750 11.808 -12.466 1.00 50.34 90 PRO A N 1
ATOM 721 C CA . PRO A 1 90 ? 38.858 11.616 -11.540 1.00 50.34 90 PRO A CA 1
ATOM 722 C C . PRO A 1 90 ? 38.551 10.619 -10.407 1.00 50.34 90 PRO A C 1
ATOM 724 O O . PRO A 1 90 ? 37.659 10.793 -9.582 1.00 50.34 90 PRO A O 1
ATOM 727 N N . ARG A 1 91 ? 39.371 9.563 -10.430 1.00 36.62 91 ARG A N 1
ATOM 728 C CA . ARG A 1 91 ? 40.123 8.864 -9.367 1.00 36.62 91 ARG A CA 1
ATOM 729 C C . ARG A 1 91 ? 39.868 9.233 -7.884 1.00 36.62 91 ARG A C 1
ATOM 731 O O . ARG A 1 91 ? 39.888 10.392 -7.494 1.00 36.62 91 ARG A O 1
ATOM 738 N N . SER A 1 92 ? 39.751 8.180 -7.070 1.00 37.09 92 SER A N 1
ATOM 739 C CA . SER A 1 92 ? 39.388 8.111 -5.641 1.00 37.09 92 SER A CA 1
ATOM 740 C C . SER A 1 92 ? 40.470 8.490 -4.595 1.00 37.09 92 SER A C 1
ATOM 742 O O . SER A 1 92 ? 41.658 8.434 -4.908 1.00 37.09 92 SER A O 1
ATOM 744 N N . LEU A 1 93 ? 39.990 8.647 -3.332 1.00 37.25 93 LEU A N 1
ATOM 745 C CA . LEU A 1 93 ? 40.619 8.609 -1.970 1.00 37.25 93 LEU A CA 1
ATOM 746 C C . LEU A 1 93 ? 41.042 9.949 -1.306 1.00 37.25 93 LEU A C 1
ATOM 748 O O . LEU A 1 93 ? 41.397 10.864 -2.044 1.00 37.25 93 LEU A O 1
ATOM 752 N N . PRO A 1 94 ? 41.088 10.078 0.057 1.00 41.91 94 PRO A N 1
ATOM 753 C CA . PRO A 1 94 ? 40.841 9.094 1.137 1.00 41.91 94 PRO A CA 1
ATOM 754 C C . PRO A 1 94 ? 39.785 9.496 2.210 1.00 41.91 94 PRO A C 1
ATOM 756 O O . PRO A 1 94 ? 39.320 10.629 2.274 1.00 41.91 94 PRO A O 1
ATOM 759 N N . GLN A 1 95 ? 39.418 8.527 3.062 1.00 39.69 95 GLN A N 1
ATOM 760 C CA . GLN A 1 95 ? 38.474 8.635 4.187 1.00 39.69 95 GLN A CA 1
ATOM 761 C C . GLN A 1 95 ? 39.057 9.427 5.370 1.00 39.69 95 GLN A C 1
ATOM 763 O O . GLN A 1 95 ? 40.233 9.285 5.700 1.00 39.69 95 GLN A O 1
ATOM 768 N N . THR A 1 96 ? 38.223 10.226 6.038 1.00 32.62 96 THR A N 1
ATOM 769 C CA . THR A 1 96 ? 38.521 10.822 7.348 1.00 32.62 96 THR A CA 1
ATOM 770 C C . THR A 1 96 ? 37.373 10.495 8.291 1.00 32.62 96 THR A C 1
ATOM 772 O O . THR A 1 96 ? 36.221 10.819 8.012 1.00 32.62 96 THR A O 1
ATOM 775 N N . GLU A 1 97 ? 37.703 9.790 9.368 1.00 44.69 97 GLU A N 1
ATOM 776 C CA . GLU A 1 97 ? 36.800 9.458 10.461 1.00 44.69 97 GLU A CA 1
ATOM 777 C C . GLU A 1 97 ? 36.496 10.724 11.267 1.00 44.69 97 GLU A C 1
ATOM 779 O O . GLU A 1 97 ? 37.402 11.391 11.768 1.00 44.69 97 GLU A O 1
ATOM 784 N N . THR A 1 98 ? 35.214 11.050 11.400 1.00 38.12 98 THR A N 1
ATOM 785 C CA . THR A 1 98 ? 34.730 12.021 12.382 1.00 38.12 98 THR A CA 1
ATOM 786 C C . THR A 1 98 ? 33.472 11.463 13.025 1.00 38.12 98 THR A C 1
ATOM 788 O O . THR A 1 98 ? 32.417 11.409 12.394 1.00 38.12 98 THR A O 1
ATOM 791 N N . ASP A 1 99 ? 33.616 11.054 14.285 1.00 43.38 99 ASP A N 1
ATOM 792 C CA . ASP A 1 99 ? 32.529 10.779 15.216 1.00 43.38 99 ASP A CA 1
ATOM 793 C C . ASP A 1 99 ? 31.654 12.029 15.365 1.00 43.38 99 ASP A C 1
ATOM 795 O O . ASP A 1 99 ? 32.080 13.050 15.910 1.00 43.38 99 ASP A O 1
ATOM 799 N N . SER A 1 100 ? 30.416 11.950 14.876 1.00 41.09 100 SER A N 1
ATOM 800 C CA . SER A 1 100 ? 29.381 12.950 15.127 1.00 41.09 100 SER A CA 1
ATOM 801 C C . SER A 1 100 ? 28.190 12.269 15.790 1.00 41.09 100 SER A C 1
ATOM 803 O O . SER A 1 100 ? 27.540 11.397 15.217 1.00 41.09 100 SER A O 1
ATOM 805 N N . VAL A 1 101 ? 27.955 12.638 17.048 1.00 54.97 101 VAL A N 1
ATOM 806 C CA . VAL A 1 101 ? 26.855 12.148 17.879 1.00 54.97 101 VAL A CA 1
ATOM 807 C C . VAL A 1 101 ? 25.564 12.835 17.423 1.00 54.97 101 VAL A C 1
ATOM 809 O O . VAL A 1 101 ? 25.299 13.980 17.782 1.00 54.97 101 VAL A O 1
ATOM 812 N N . GLU A 1 102 ? 24.774 12.127 16.614 1.00 40.78 102 GLU A N 1
ATOM 813 C CA . GLU A 1 102 ? 23.463 12.554 16.111 1.00 40.78 102 GLU A CA 1
ATOM 814 C C . GLU A 1 102 ? 22.314 12.053 17.024 1.00 40.78 102 GLU A C 1
ATOM 816 O O . GLU A 1 102 ? 22.383 10.943 17.567 1.00 40.78 102 GLU A O 1
ATOM 821 N N . PRO A 1 103 ? 21.244 12.846 17.239 1.00 42.72 103 PRO A N 1
ATOM 822 C CA . PRO A 1 103 ? 20.113 12.471 18.087 1.00 42.72 103 PRO A CA 1
ATOM 823 C C . PRO A 1 103 ? 19.281 11.309 17.514 1.00 42.72 103 PRO A C 1
ATOM 825 O O . PRO A 1 103 ? 18.883 11.301 16.352 1.00 42.72 103 PRO A O 1
ATOM 828 N N . LYS A 1 104 ? 18.957 10.343 18.390 1.00 34.28 104 LYS A N 1
ATOM 829 C CA . LYS A 1 104 ? 18.111 9.158 18.149 1.00 34.28 104 LYS A CA 1
ATOM 830 C C . LYS A 1 104 ? 16.699 9.527 17.665 1.00 34.28 104 LYS A C 1
ATOM 832 O O . LYS A 1 104 ? 15.744 9.507 18.439 1.00 34.28 104 LYS A O 1
ATOM 837 N N . HIS A 1 105 ? 16.530 9.749 16.369 1.00 38.34 105 HIS A N 1
ATOM 838 C CA . HIS A 1 105 ? 15.280 9.406 15.701 1.00 38.34 105 HIS A CA 1
ATOM 839 C C . HIS A 1 105 ? 15.345 7.924 15.342 1.00 38.34 105 HIS A C 1
ATOM 841 O O . HIS A 1 105 ? 16.383 7.439 14.899 1.00 38.34 105 HIS A O 1
ATOM 847 N N . ALA A 1 106 ? 14.267 7.181 15.607 1.00 36.66 106 ALA A N 1
ATOM 848 C CA . ALA A 1 106 ? 14.164 5.764 15.282 1.00 36.66 106 ALA A CA 1
ATOM 849 C C . ALA A 1 106 ? 14.329 5.582 13.767 1.00 36.66 106 ALA A C 1
ATOM 851 O O . ALA A 1 106 ? 13.369 5.679 13.005 1.00 36.66 106 ALA A O 1
ATOM 852 N N . SER A 1 107 ? 15.576 5.378 13.349 1.00 36.50 107 SER A N 1
ATOM 853 C CA . SER A 1 107 ? 15.950 5.079 11.983 1.00 36.50 107 SER A CA 1
ATOM 854 C C . SER A 1 107 ? 15.289 3.753 11.652 1.00 36.50 107 SER A C 1
ATOM 856 O O . SER A 1 107 ? 15.650 2.698 12.180 1.00 36.50 107 SER A O 1
ATOM 858 N N . ILE A 1 108 ? 14.213 3.828 10.872 1.00 50.22 108 ILE A N 1
ATOM 859 C CA . ILE A 1 108 ? 13.570 2.658 10.299 1.00 50.22 108 ILE A CA 1
ATOM 860 C C . ILE A 1 108 ? 14.673 1.994 9.489 1.00 50.22 108 ILE A C 1
ATOM 862 O O . ILE A 1 108 ? 15.091 2.538 8.470 1.00 50.22 108 ILE A O 1
ATOM 866 N N . ASN A 1 109 ? 15.169 0.858 9.982 1.00 39.38 109 ASN A N 1
ATOM 867 C CA . ASN A 1 109 ? 16.096 -0.012 9.275 1.00 39.38 109 ASN A CA 1
ATOM 868 C C . ASN A 1 109 ? 15.405 -0.476 7.989 1.00 39.38 109 ASN A C 1
ATOM 870 O O . ASN A 1 109 ? 14.824 -1.559 7.929 1.00 39.38 109 ASN A O 1
ATOM 874 N N . ILE A 1 110 ? 15.422 0.366 6.959 1.00 53.22 110 ILE A N 1
ATOM 875 C CA . ILE A 1 110 ? 15.262 -0.078 5.589 1.00 53.22 110 ILE A CA 1
ATOM 876 C C . ILE A 1 110 ? 16.502 -0.943 5.387 1.00 53.22 110 ILE A C 1
ATOM 878 O O . ILE A 1 110 ? 17.602 -0.399 5.445 1.00 53.22 110 ILE A O 1
ATOM 882 N N . PRO A 1 111 ? 16.366 -2.274 5.266 1.00 51.47 111 PRO A N 1
ATOM 883 C CA . PRO A 1 111 ? 17.524 -3.144 5.176 1.00 51.47 111 PRO A CA 1
ATOM 884 C C . PRO A 1 111 ? 18.376 -2.663 4.006 1.00 51.47 111 PRO A C 1
ATOM 886 O O . PRO A 1 111 ? 17.913 -2.708 2.861 1.00 51.47 111 PRO A O 1
ATOM 889 N N . GLU A 1 112 ? 19.574 -2.160 4.320 1.00 50.06 112 GLU A N 1
ATOM 890 C CA . GLU A 1 112 ? 20.558 -1.715 3.343 1.00 50.06 112 GLU A CA 1
ATOM 891 C C . GLU A 1 112 ? 20.683 -2.800 2.284 1.00 50.06 112 GLU A C 1
ATOM 893 O O . GLU A 1 112 ? 20.971 -3.972 2.550 1.00 50.06 112 GLU A O 1
ATOM 898 N N . THR A 1 113 ? 20.319 -2.414 1.069 1.00 51.00 113 THR A N 1
ATOM 899 C CA . THR A 1 113 ? 20.137 -3.303 -0.062 1.00 51.00 113 THR A CA 1
ATOM 900 C C . THR A 1 113 ? 21.488 -3.804 -0.543 1.00 51.00 113 THR A C 1
ATOM 902 O O . THR A 1 113 ? 22.046 -3.308 -1.517 1.00 51.00 113 THR A O 1
ATOM 905 N N . THR A 1 114 ? 21.984 -4.853 0.099 1.00 50.25 114 THR A N 1
ATOM 906 C CA . THR A 1 114 ? 22.924 -5.798 -0.500 1.00 50.25 114 THR A CA 1
ATOM 907 C C . THR A 1 114 ? 22.250 -6.390 -1.742 1.00 50.25 114 THR A C 1
ATOM 909 O O . THR A 1 114 ? 21.361 -7.229 -1.629 1.00 50.25 114 THR A O 1
ATOM 912 N N . GLN A 1 115 ? 22.591 -5.855 -2.922 1.00 58.50 115 GLN A N 1
ATOM 913 C CA . GLN A 1 115 ? 22.324 -6.358 -4.285 1.00 58.50 115 GLN A CA 1
ATOM 914 C C . GLN A 1 115 ? 21.131 -7.329 -4.448 1.00 58.50 115 GLN A C 1
ATOM 916 O O . GLN A 1 115 ? 21.267 -8.449 -4.947 1.00 58.50 115 GLN A O 1
ATOM 921 N N . LYS A 1 116 ? 19.919 -6.927 -4.047 1.00 78.81 116 LYS A N 1
ATOM 922 C CA . LYS A 1 116 ? 18.716 -7.720 -4.340 1.00 78.81 116 LYS A CA 1
ATOM 923 C C . LYS A 1 116 ? 18.333 -7.505 -5.797 1.00 78.81 116 LYS A C 1
ATOM 925 O O . LYS A 1 116 ? 18.241 -6.368 -6.252 1.00 78.81 116 LYS A O 1
ATOM 930 N N . THR A 1 117 ? 18.081 -8.593 -6.524 1.00 92.75 117 THR A N 1
ATOM 931 C CA . THR A 1 117 ? 17.567 -8.494 -7.893 1.00 92.75 117 THR A CA 1
ATOM 932 C C . THR A 1 117 ? 16.213 -7.762 -7.893 1.00 92.75 117 THR A C 1
ATOM 934 O O . THR A 1 117 ? 15.464 -7.889 -6.916 1.00 92.75 117 THR A O 1
ATOM 937 N N . PRO A 1 118 ? 15.869 -7.011 -8.956 1.00 93.81 118 PRO A N 1
ATOM 938 C CA . PRO A 1 118 ? 14.588 -6.304 -9.069 1.00 93.81 118 PRO A CA 1
ATOM 939 C C . PRO A 1 118 ? 13.368 -7.179 -8.751 1.00 93.81 118 PRO A C 1
ATOM 941 O O . PRO A 1 118 ? 12.434 -6.743 -8.089 1.00 93.81 118 PRO A O 1
ATOM 944 N N . GLU A 1 119 ? 13.416 -8.453 -9.137 1.00 95.38 119 GLU A N 1
ATOM 945 C CA . GLU A 1 119 ? 12.374 -9.443 -8.870 1.00 95.38 119 GLU A CA 1
ATOM 946 C C . GLU A 1 119 ? 12.212 -9.714 -7.368 1.00 95.38 119 GLU A C 1
ATOM 948 O O . GLU A 1 119 ? 11.095 -9.767 -6.858 1.00 95.38 119 GLU A O 1
ATOM 953 N N . LYS A 1 120 ? 13.323 -9.847 -6.628 1.00 94.88 120 LYS A N 1
ATOM 954 C CA . LYS A 1 120 ? 13.287 -10.033 -5.170 1.00 94.88 120 LYS A CA 1
ATOM 955 C C . LYS A 1 120 ? 12.759 -8.790 -4.458 1.00 94.88 120 LYS A C 1
ATOM 957 O O . LYS A 1 120 ? 12.027 -8.927 -3.483 1.00 94.88 120 LYS A O 1
ATOM 962 N N . GLN A 1 121 ? 13.122 -7.597 -4.933 1.00 95.00 121 GLN A N 1
ATOM 963 C CA . GLN A 1 121 ? 12.596 -6.343 -4.389 1.00 95.00 121 GLN A CA 1
ATOM 964 C C . GLN A 1 121 ? 11.081 -6.244 -4.605 1.00 95.00 121 GLN A C 1
ATOM 966 O O . GLN A 1 121 ? 10.350 -5.978 -3.653 1.00 95.00 121 GLN A O 1
ATOM 971 N N . LEU A 1 122 ? 10.604 -6.532 -5.820 1.00 95.94 122 LEU A N 1
ATOM 972 C CA . LEU A 1 122 ? 9.177 -6.535 -6.140 1.00 95.94 122 LEU A CA 1
ATOM 973 C C . LEU A 1 122 ? 8.402 -7.532 -5.265 1.00 95.94 122 LEU A C 1
ATOM 975 O O . LEU A 1 122 ? 7.376 -7.180 -4.690 1.00 95.94 122 LEU A O 1
ATOM 979 N N . LEU A 1 123 ? 8.908 -8.761 -5.114 1.00 95.88 123 LEU A N 1
ATOM 980 C CA . LEU A 1 123 ? 8.283 -9.783 -4.267 1.00 95.88 123 LEU A CA 1
ATOM 981 C C . LEU A 1 123 ? 8.229 -9.368 -2.793 1.00 95.88 123 LEU A C 1
ATOM 983 O O . LEU A 1 123 ? 7.231 -9.623 -2.122 1.00 95.88 123 LEU A O 1
ATOM 987 N N . GLN A 1 124 ? 9.276 -8.710 -2.289 1.00 96.31 124 GLN A N 1
ATOM 988 C CA . GLN A 1 124 ? 9.282 -8.181 -0.928 1.00 96.31 124 GLN A CA 1
ATOM 989 C C . GLN A 1 124 ? 8.190 -7.116 -0.741 1.00 96.31 124 GLN A C 1
ATOM 991 O O . GLN A 1 124 ? 7.469 -7.166 0.254 1.00 96.31 124 GLN A O 1
ATOM 996 N N . LEU A 1 125 ? 8.038 -6.201 -1.702 1.00 96.88 125 LEU A N 1
ATOM 997 C CA . LEU A 1 125 ? 7.007 -5.159 -1.670 1.00 96.88 125 LEU A CA 1
ATOM 998 C C . LEU A 1 125 ? 5.592 -5.739 -1.748 1.00 96.88 125 LEU A C 1
ATOM 1000 O O . LEU A 1 125 ? 4.713 -5.309 -1.001 1.00 96.88 125 LEU A O 1
ATOM 1004 N N . LEU A 1 126 ? 5.376 -6.734 -2.612 1.00 97.00 126 LEU A N 1
ATOM 1005 C CA . LEU A 1 126 ? 4.099 -7.447 -2.707 1.00 97.00 126 LEU A CA 1
ATOM 1006 C C . LEU A 1 126 ? 3.753 -8.116 -1.372 1.00 97.00 126 LEU A C 1
ATOM 1008 O O . LEU A 1 126 ? 2.683 -7.866 -0.832 1.00 97.00 126 LEU A O 1
ATOM 1012 N N . ASN A 1 127 ? 4.695 -8.853 -0.776 1.00 97.12 127 ASN A N 1
ATOM 1013 C CA . ASN A 1 127 ? 4.491 -9.496 0.524 1.00 97.12 127 ASN A CA 1
ATOM 1014 C C . ASN A 1 127 ? 4.176 -8.483 1.642 1.00 97.12 127 ASN A C 1
ATOM 1016 O O . ASN A 1 127 ? 3.291 -8.718 2.458 1.00 97.12 127 ASN A O 1
ATOM 1020 N N . GLN A 1 128 ? 4.865 -7.338 1.682 1.00 97.19 128 GLN A N 1
ATOM 1021 C CA . GLN A 1 128 ? 4.558 -6.272 2.646 1.00 97.19 128 GLN A CA 1
ATOM 1022 C C . GLN A 1 128 ? 3.154 -5.694 2.431 1.00 97.19 128 GLN A C 1
ATOM 1024 O O . GLN A 1 128 ? 2.422 -5.466 3.393 1.00 97.19 128 GLN A O 1
ATOM 1029 N N . THR A 1 129 ? 2.758 -5.504 1.173 1.00 98.12 129 THR A N 1
ATOM 1030 C CA . THR A 1 129 ? 1.419 -5.024 0.814 1.00 98.12 129 THR A CA 1
ATOM 1031 C C . THR A 1 129 ? 0.343 -6.016 1.257 1.00 98.12 129 THR A C 1
ATOM 1033 O O . THR A 1 129 ? -0.606 -5.625 1.937 1.00 98.12 129 THR A O 1
ATOM 1036 N N . ASP A 1 130 ? 0.532 -7.304 0.966 1.00 98.00 130 ASP A N 1
ATOM 1037 C CA . ASP A 1 130 ? -0.386 -8.381 1.350 1.00 98.00 130 ASP A CA 1
ATOM 1038 C C . ASP A 1 130 ? -0.543 -8.484 2.874 1.00 98.00 130 ASP A C 1
ATOM 1040 O O . ASP A 1 130 ? -1.655 -8.652 3.381 1.00 98.00 130 ASP A O 1
ATOM 1044 N N . GLN A 1 131 ? 0.550 -8.318 3.627 1.00 97.50 131 GLN A N 1
ATOM 1045 C CA . GLN A 1 131 ? 0.509 -8.298 5.091 1.00 97.50 131 GLN A CA 1
ATOM 1046 C C . GLN A 1 131 ? -0.361 -7.161 5.632 1.00 97.50 131 GLN A C 1
ATOM 1048 O O . GLN A 1 131 ? -1.150 -7.382 6.554 1.00 97.50 131 GLN A O 1
ATOM 1053 N N . VAL A 1 132 ? -0.257 -5.955 5.066 1.00 97.75 132 VAL A N 1
ATOM 1054 C CA . VAL A 1 132 ? -1.083 -4.818 5.496 1.00 97.75 132 VAL A CA 1
ATOM 1055 C C . VAL A 1 132 ? -2.551 -5.037 5.137 1.00 97.75 132 VAL A C 1
ATOM 1057 O O . VAL A 1 132 ? -3.412 -4.814 5.987 1.00 97.75 132 VAL A O 1
ATOM 1060 N N . VAL A 1 133 ? -2.854 -5.558 3.944 1.00 98.31 133 VAL A N 1
ATOM 1061 C CA . VAL A 1 133 ? -4.231 -5.908 3.539 1.00 98.31 133 VAL A CA 1
ATOM 1062 C C . VAL A 1 133 ? -4.837 -6.962 4.471 1.00 98.31 133 VAL A C 1
ATOM 1064 O O . VAL A 1 133 ? -5.993 -6.848 4.900 1.00 98.31 133 VAL A O 1
ATOM 1067 N N . TYR A 1 134 ? -4.054 -7.983 4.828 1.00 98.25 134 TYR A N 1
ATOM 1068 C CA . TYR A 1 134 ? -4.471 -9.009 5.777 1.00 98.25 134 TYR A CA 1
ATOM 1069 C C . TYR A 1 134 ? -4.779 -8.408 7.155 1.00 98.25 134 TYR A C 1
ATOM 1071 O O . TYR A 1 134 ? -5.860 -8.649 7.703 1.00 98.25 134 TYR A O 1
ATOM 1079 N N . LYS A 1 135 ? -3.876 -7.574 7.690 1.00 97.88 135 LYS A N 1
ATOM 1080 C CA . LYS A 1 135 ? -4.08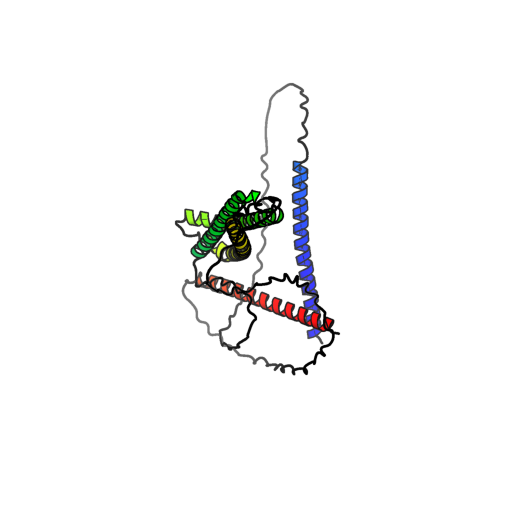1 -6.880 8.970 1.00 97.88 135 LYS A CA 1
ATOM 1081 C C . LYS A 1 135 ? -5.291 -5.945 8.932 1.00 97.88 135 LYS A C 1
ATOM 1083 O O . LYS A 1 135 ? -6.074 -5.943 9.876 1.00 97.88 135 LYS A O 1
ATOM 1088 N N . ALA A 1 136 ? -5.508 -5.213 7.840 1.00 98.44 136 ALA A N 1
ATOM 1089 C CA . ALA A 1 136 ? -6.656 -4.316 7.692 1.00 98.44 136 ALA A CA 1
ATOM 1090 C C . ALA A 1 136 ? -7.970 -5.108 7.720 1.00 98.44 136 ALA A C 1
ATOM 1092 O O . ALA A 1 136 ? -8.931 -4.737 8.396 1.00 98.44 136 ALA A O 1
ATOM 1093 N N . SER A 1 137 ? -7.979 -6.274 7.073 1.00 98.44 137 SER A N 1
ATOM 1094 C CA . SER A 1 137 ? -9.106 -7.209 7.101 1.00 98.44 137 SER A CA 1
ATOM 1095 C C . SER A 1 137 ? -9.328 -7.837 8.483 1.00 98.44 137 SER A C 1
ATOM 1097 O O . SER A 1 137 ? -10.465 -8.133 8.851 1.00 98.44 137 SER A O 1
ATOM 1099 N N . GLN A 1 138 ? -8.267 -8.068 9.260 1.00 98.00 138 GLN A N 1
ATOM 1100 C CA . GLN A 1 138 ? -8.368 -8.513 10.652 1.00 98.00 138 GLN A CA 1
ATOM 1101 C C . GLN A 1 138 ? -8.950 -7.410 11.547 1.00 98.00 138 GLN A C 1
ATOM 1103 O O . GLN A 1 138 ? -9.926 -7.663 12.250 1.00 98.00 138 GLN A O 1
ATOM 1108 N N . ALA A 1 139 ? -8.412 -6.190 11.469 1.00 98.19 139 ALA A N 1
ATOM 1109 C CA . ALA A 1 139 ? -8.905 -5.027 12.206 1.00 98.19 139 ALA A CA 1
ATOM 1110 C C . ALA A 1 139 ? -10.388 -4.766 11.916 1.00 98.19 139 ALA A C 1
ATOM 1112 O O . ALA A 1 139 ? -11.175 -4.552 12.832 1.00 98.19 139 ALA A O 1
ATOM 1113 N N . ARG A 1 140 ? -10.799 -4.875 10.645 1.00 98.56 140 ARG A N 1
ATOM 1114 C CA . ARG A 1 140 ? -12.201 -4.731 10.230 1.00 98.56 140 ARG A CA 1
ATOM 1115 C C . ARG A 1 140 ? -13.113 -5.764 10.890 1.00 98.56 140 ARG A C 1
ATOM 1117 O O . ARG A 1 140 ? -14.200 -5.410 11.332 1.00 98.56 140 ARG A O 1
ATOM 1124 N N . ARG A 1 141 ? -12.677 -7.027 10.964 1.00 98.44 141 ARG A N 1
ATOM 1125 C CA . ARG A 1 141 ? -13.434 -8.104 11.622 1.00 98.44 141 ARG A CA 1
ATOM 1126 C C . ARG A 1 141 ? -13.581 -7.850 13.121 1.00 98.44 141 ARG A C 1
ATOM 1128 O O . ARG A 1 141 ? -14.699 -7.923 13.613 1.00 98.44 141 ARG A O 1
ATOM 1135 N N . LEU A 1 142 ? -12.489 -7.488 13.797 1.00 97.81 142 LEU A N 1
ATOM 1136 C CA . LEU A 1 142 ? -12.488 -7.160 15.228 1.00 97.81 142 LEU A CA 1
ATOM 1137 C C . LEU A 1 142 ? -13.396 -5.963 15.538 1.00 97.81 142 LEU A C 1
ATOM 1139 O O . LEU A 1 142 ? -14.285 -6.066 16.378 1.00 97.81 142 LEU A O 1
ATOM 1143 N N . ARG A 1 143 ? -13.251 -4.869 14.783 1.00 97.81 143 ARG A N 1
ATOM 1144 C CA . ARG A 1 143 ? -14.121 -3.692 14.889 1.00 97.81 143 ARG A CA 1
ATOM 1145 C C . ARG A 1 143 ? -15.593 -4.068 14.728 1.00 97.81 143 ARG A C 1
ATOM 1147 O O . ARG A 1 143 ? -16.415 -3.636 15.519 1.00 97.81 143 ARG A O 1
ATOM 1154 N N . ASN A 1 144 ? -15.930 -4.876 13.720 1.00 97.81 144 ASN A N 1
ATOM 1155 C CA . ASN A 1 144 ? -17.317 -5.280 13.483 1.00 97.81 144 ASN A CA 1
ATOM 1156 C C . ASN A 1 144 ? -17.880 -6.144 14.621 1.00 97.81 144 ASN A C 1
ATOM 1158 O O . ASN A 1 144 ? -19.044 -5.983 14.963 1.00 97.81 144 ASN A O 1
ATOM 1162 N N . SER A 1 145 ? -17.079 -7.035 15.215 1.00 97.44 145 SER A N 1
ATOM 1163 C CA . SER A 1 145 ? -17.513 -7.817 16.384 1.00 97.44 145 SER A CA 1
ATOM 1164 C C . SER A 1 145 ? -17.669 -6.983 17.657 1.00 97.44 145 SER A C 1
ATOM 1166 O O . SER A 1 145 ? -18.328 -7.426 18.585 1.00 97.44 145 SER A O 1
ATOM 1168 N N . GLN A 1 146 ? -17.065 -5.795 17.699 1.00 95.88 146 GLN A N 1
ATOM 1169 C CA . GLN A 1 146 ? -17.049 -4.890 18.851 1.00 95.88 146 GLN A CA 1
ATOM 1170 C C . GLN A 1 146 ? -17.831 -3.601 18.590 1.00 95.88 146 GLN A C 1
ATOM 1172 O O . GLN A 1 146 ? -17.644 -2.608 19.287 1.00 95.88 146 GLN A O 1
ATOM 1177 N N . ALA A 1 147 ? -18.683 -3.583 17.564 1.00 95.75 147 ALA A N 1
ATOM 1178 C CA . ALA A 1 147 ? -19.362 -2.364 17.139 1.00 95.75 147 ALA A CA 1
ATOM 1179 C C . ALA A 1 147 ? -20.237 -1.753 18.250 1.00 95.75 147 ALA A C 1
ATOM 1181 O O . ALA A 1 147 ? -20.380 -0.539 18.294 1.00 95.75 147 ALA A O 1
ATOM 1182 N N . GLU A 1 148 ? -20.777 -2.583 19.148 1.00 96.12 148 GLU A N 1
ATOM 1183 C CA . GLU A 1 148 ? -21.620 -2.156 20.274 1.00 96.12 148 GLU A CA 1
ATOM 1184 C C . GLU A 1 148 ? -20.813 -1.624 21.468 1.00 96.12 148 GLU A C 1
ATOM 1186 O O . GLU A 1 148 ? -21.314 -0.794 22.219 1.00 96.12 148 GLU A O 1
ATOM 1191 N N . SER A 1 149 ? -19.567 -2.076 21.641 1.00 95.56 149 SER A N 1
ATOM 1192 C CA . SER A 1 149 ? -18.700 -1.679 22.760 1.00 95.56 149 SER A CA 1
ATOM 1193 C C . SER A 1 149 ? -17.799 -0.484 22.445 1.00 95.56 149 SER A C 1
ATOM 1195 O O . SER A 1 149 ? -17.197 0.082 23.351 1.00 95.56 149 SER A O 1
ATOM 1197 N N . LEU A 1 150 ? -17.638 -0.135 21.166 1.00 96.12 150 LEU A N 1
ATOM 1198 C CA . LEU A 1 150 ? -16.789 0.974 20.732 1.00 96.12 150 LEU A CA 1
ATOM 1199 C C . LEU A 1 150 ? -17.565 2.291 20.765 1.00 96.12 150 LEU A C 1
ATOM 1201 O O . LEU A 1 150 ? -18.664 2.388 20.218 1.00 96.12 150 LEU A O 1
ATOM 1205 N N . GLY A 1 151 ? -16.954 3.336 21.322 1.00 96.06 151 GLY A N 1
ATOM 1206 C CA . GLY A 1 151 ? -17.501 4.687 21.214 1.00 96.06 151 GLY A CA 1
ATOM 1207 C C . GLY A 1 151 ? -17.492 5.191 19.764 1.00 96.06 151 GLY A C 1
ATOM 1208 O O . GLY A 1 151 ? -16.691 4.752 18.936 1.00 96.06 151 GLY A O 1
ATOM 1209 N N . GLU A 1 152 ? -18.336 6.176 19.441 1.00 97.19 152 GLU A N 1
ATOM 1210 C CA . GLU A 1 152 ? -18.425 6.752 18.086 1.00 97.19 152 GLU A CA 1
ATOM 1211 C C . GLU A 1 152 ? -17.067 7.277 17.578 1.00 97.19 152 GLU A C 1
ATOM 1213 O O . GLU A 1 152 ? -16.683 7.056 16.424 1.00 97.19 152 GLU A O 1
ATOM 1218 N N . ILE A 1 153 ? -16.304 7.923 18.466 1.00 97.00 153 ILE A N 1
ATOM 1219 C CA . ILE A 1 153 ? -14.977 8.477 18.166 1.00 97.00 153 ILE A CA 1
ATOM 1220 C C . ILE A 1 153 ? -13.991 7.358 17.813 1.00 97.00 153 ILE A C 1
ATOM 1222 O O . ILE A 1 153 ? -13.285 7.448 16.804 1.00 97.00 153 ILE A O 1
ATOM 1226 N N . GLU A 1 154 ? -13.957 6.290 18.611 1.00 97.38 154 GLU A N 1
ATOM 1227 C CA . GLU A 1 154 ? -13.080 5.136 18.389 1.00 97.38 154 GLU A CA 1
ATOM 1228 C C . GLU A 1 154 ? -13.453 4.427 17.091 1.00 97.38 154 GLU A C 1
ATOM 1230 O O . GLU A 1 154 ? -12.594 4.166 16.246 1.00 97.38 154 GLU A O 1
ATOM 1235 N N . HIS A 1 155 ? -14.749 4.191 16.884 1.00 97.69 155 HIS A N 1
ATOM 1236 C CA . HIS A 1 155 ? -15.259 3.568 15.676 1.00 97.69 155 HIS A CA 1
ATOM 1237 C C . HIS A 1 155 ? -14.859 4.358 14.418 1.00 97.69 155 HIS A C 1
ATOM 1239 O O . HIS A 1 155 ? -14.398 3.768 13.432 1.00 97.69 155 HIS A O 1
ATOM 1245 N N . SER A 1 156 ? -14.983 5.689 14.449 1.00 98.19 156 SER A N 1
ATOM 1246 C CA . SER A 1 156 ? -14.574 6.580 13.356 1.00 98.19 156 SER A CA 1
ATOM 1247 C C . SER A 1 156 ? -13.062 6.539 13.113 1.00 98.19 156 SER A C 1
ATOM 1249 O O . SER A 1 156 ? -12.618 6.304 11.984 1.00 98.19 156 SER A O 1
ATOM 1251 N N . TRP A 1 157 ? -12.253 6.665 14.169 1.00 98.19 157 TRP A N 1
ATOM 1252 C CA . TRP A 1 157 ? -10.791 6.619 14.079 1.00 98.19 157 TRP A CA 1
ATOM 1253 C C . TRP A 1 157 ? -10.274 5.287 13.512 1.00 98.19 157 TRP A C 1
ATOM 1255 O O . TRP A 1 157 ? -9.421 5.278 12.613 1.00 98.19 157 TRP A O 1
ATOM 1265 N N . ILE A 1 158 ? -10.807 4.160 13.989 1.00 98.44 158 ILE A N 1
ATOM 1266 C CA . ILE A 1 158 ? -10.443 2.818 13.517 1.00 98.44 158 ILE A CA 1
ATOM 1267 C C . ILE A 1 158 ? -10.863 2.649 12.057 1.00 98.44 158 ILE A C 1
ATOM 1269 O O . ILE A 1 158 ? -10.075 2.180 11.235 1.00 98.44 158 ILE A O 1
ATOM 1273 N N . SER A 1 159 ? -12.076 3.079 11.703 1.00 98.50 159 SER A N 1
ATOM 1274 C CA . SER A 1 159 ? -12.582 2.997 10.329 1.00 98.50 159 SER A CA 1
ATOM 1275 C C . SER A 1 159 ? -11.752 3.832 9.353 1.00 98.50 159 SER A C 1
ATOM 1277 O O . SER A 1 159 ? -11.401 3.337 8.281 1.00 98.50 159 SER A O 1
ATOM 1279 N N . SER A 1 160 ? -11.374 5.055 9.739 1.00 98.44 160 SER A N 1
ATOM 1280 C CA . SER A 1 160 ? -10.465 5.898 8.957 1.00 98.44 160 SER A CA 1
ATOM 1281 C C . SER A 1 160 ? -9.101 5.234 8.797 1.00 98.44 160 SER A C 1
ATOM 1283 O O . SER A 1 160 ? -8.580 5.178 7.690 1.00 98.44 160 SER A O 1
ATOM 1285 N N . THR A 1 161 ? -8.540 4.672 9.871 1.00 98.38 161 THR A N 1
ATOM 1286 C CA . THR A 1 161 ? -7.222 4.020 9.837 1.00 98.38 161 THR A CA 1
ATOM 1287 C C . THR A 1 161 ? -7.215 2.783 8.928 1.00 98.38 161 THR A C 1
ATOM 1289 O O . THR A 1 161 ? -6.269 2.592 8.166 1.00 98.38 161 THR A O 1
ATOM 1292 N N . ILE A 1 162 ? -8.278 1.971 8.954 1.00 98.44 162 ILE A N 1
ATOM 1293 C CA . ILE A 1 162 ? -8.452 0.834 8.032 1.00 98.44 162 ILE A CA 1
ATOM 1294 C C . ILE A 1 162 ? -8.535 1.330 6.583 1.00 98.44 162 ILE A C 1
ATOM 1296 O O . ILE A 1 162 ? -7.843 0.796 5.719 1.00 98.44 162 ILE A O 1
ATOM 1300 N N . SER A 1 163 ? -9.343 2.362 6.322 1.00 98.50 163 SER A N 1
ATOM 1301 C CA . SER A 1 163 ? -9.508 2.935 4.980 1.00 98.50 163 SER A CA 1
ATOM 1302 C C . SER A 1 163 ? -8.198 3.511 4.432 1.00 98.50 163 SER A C 1
ATOM 1304 O O . SER A 1 163 ? -7.849 3.259 3.279 1.00 98.50 163 SER A O 1
ATOM 1306 N N . ASP A 1 164 ? -7.441 4.240 5.253 1.00 98.19 164 ASP A N 1
ATOM 1307 C CA . ASP A 1 164 ? -6.141 4.798 4.875 1.00 98.19 164 ASP A CA 1
ATOM 1308 C C . ASP A 1 164 ? -5.143 3.689 4.504 1.00 98.19 164 ASP A C 1
ATOM 1310 O O . ASP A 1 164 ? -4.490 3.761 3.459 1.00 98.19 164 ASP A O 1
ATOM 1314 N N . ALA A 1 165 ? -5.073 2.626 5.315 1.00 98.25 165 ALA A N 1
ATOM 1315 C CA . ALA A 1 165 ? -4.222 1.468 5.049 1.00 98.25 165 ALA A CA 1
ATOM 1316 C C . ALA A 1 165 ? -4.636 0.725 3.765 1.00 98.25 165 ALA A C 1
ATOM 1318 O O . ALA A 1 165 ? -3.779 0.413 2.937 1.00 98.25 165 ALA A O 1
ATOM 1319 N N . ASP A 1 166 ? -5.937 0.492 3.560 1.00 98.38 166 ASP A N 1
ATOM 1320 C CA . ASP A 1 166 ? -6.472 -0.138 2.345 1.00 98.38 166 ASP A CA 1
ATOM 1321 C C . ASP A 1 166 ? -6.162 0.696 1.093 1.00 98.38 166 ASP A C 1
ATOM 1323 O O . ASP A 1 166 ? -5.784 0.153 0.052 1.00 98.38 166 ASP A O 1
ATOM 1327 N N . ASN A 1 167 ? -6.311 2.021 1.173 1.00 98.12 167 ASN A N 1
ATOM 1328 C CA . ASN A 1 167 ? -6.029 2.923 0.059 1.00 98.12 167 ASN A CA 1
ATOM 1329 C C . ASN A 1 167 ? -4.533 2.951 -0.273 1.00 98.12 167 ASN A C 1
ATOM 1331 O O . ASN A 1 167 ? -4.175 2.826 -1.444 1.00 98.12 167 ASN A O 1
ATOM 1335 N N . ALA A 1 168 ? -3.660 3.030 0.736 1.00 97.88 168 ALA A N 1
ATOM 1336 C CA . ALA A 1 168 ? -2.214 2.968 0.537 1.00 97.88 168 ALA A CA 1
ATOM 1337 C C . ALA A 1 168 ? -1.773 1.626 -0.071 1.00 97.88 168 ALA A C 1
ATOM 1339 O O . ALA A 1 168 ? -0.989 1.603 -1.023 1.00 97.88 168 ALA A O 1
ATOM 1340 N N . ALA A 1 169 ? -2.321 0.512 0.424 1.00 98.31 169 ALA A N 1
ATOM 1341 C CA . ALA A 1 169 ? -2.038 -0.817 -0.107 1.00 98.31 169 ALA A CA 1
ATOM 1342 C C . ALA A 1 169 ? -2.522 -0.963 -1.556 1.00 98.31 169 ALA A C 1
ATOM 1344 O O . ALA A 1 169 ? -1.809 -1.503 -2.404 1.00 98.31 169 ALA A O 1
ATOM 1345 N N . ARG A 1 170 ? -3.711 -0.437 -1.876 1.00 98.38 170 ARG A N 1
ATOM 1346 C CA . ARG A 1 170 ? -4.260 -0.444 -3.238 1.00 98.38 170 ARG A CA 1
ATOM 1347 C C . ARG A 1 170 ? -3.415 0.392 -4.196 1.00 98.38 170 ARG A C 1
ATOM 1349 O O . ARG A 1 170 ? -3.189 -0.038 -5.325 1.00 98.38 170 ARG A O 1
ATOM 1356 N N . ASP A 1 171 ? -2.955 1.563 -3.771 1.00 97.88 171 ASP A N 1
ATOM 1357 C CA . ASP A 1 171 ? -2.096 2.428 -4.581 1.00 97.88 171 ASP A CA 1
ATOM 1358 C C . ASP A 1 171 ? -0.751 1.765 -4.889 1.00 97.88 171 ASP A C 1
ATOM 1360 O O . ASP A 1 171 ? -0.320 1.770 -6.044 1.00 97.88 171 ASP A O 1
ATOM 1364 N N . LEU A 1 172 ? -0.124 1.132 -3.892 1.00 97.88 172 LEU A N 1
ATOM 1365 C CA . LEU A 1 172 ? 1.099 0.363 -4.113 1.00 97.88 172 LEU A CA 1
ATOM 1366 C C . LEU A 1 172 ? 0.830 -0.854 -5.012 1.00 97.88 172 LEU A C 1
ATOM 1368 O O . LEU A 1 172 ? 1.552 -1.064 -5.979 1.00 97.88 172 LEU A O 1
ATOM 1372 N N . THR A 1 173 ? -0.256 -1.596 -4.789 1.00 97.88 173 THR A N 1
ATOM 1373 C CA . THR A 1 173 ? -0.636 -2.742 -5.638 1.00 97.88 173 THR A CA 1
ATOM 1374 C C . THR A 1 173 ? -0.794 -2.335 -7.103 1.00 97.88 173 THR A C 1
ATOM 1376 O O . THR A 1 173 ? -0.241 -2.991 -7.979 1.00 97.88 173 THR A O 1
ATOM 1379 N N . LYS A 1 174 ? -1.491 -1.226 -7.390 1.00 98.06 174 LYS A N 1
ATOM 1380 C CA . LYS A 1 174 ? -1.655 -0.708 -8.761 1.00 98.06 174 LYS A CA 1
ATOM 1381 C C . LYS A 1 174 ? -0.316 -0.427 -9.440 1.00 98.06 174 LYS A C 1
ATOM 1383 O O . LYS A 1 174 ? -0.188 -0.675 -10.636 1.00 98.06 174 LYS A O 1
ATOM 1388 N N . LEU A 1 175 ? 0.657 0.089 -8.688 1.00 97.88 175 LEU A N 1
ATOM 1389 C CA . LEU A 1 175 ? 2.007 0.330 -9.188 1.00 97.88 175 LEU A CA 1
ATOM 1390 C C . LEU A 1 175 ? 2.747 -0.986 -9.472 1.00 97.88 175 LEU A C 1
ATOM 1392 O O . LEU A 1 175 ? 3.426 -1.089 -10.486 1.00 97.88 175 LEU A O 1
ATOM 1396 N N . LEU A 1 176 ? 2.609 -1.996 -8.607 1.00 97.69 176 LEU A N 1
ATOM 1397 C CA . LEU A 1 176 ? 3.327 -3.274 -8.719 1.00 97.69 176 LEU A CA 1
ATOM 1398 C C . LEU A 1 176 ? 2.707 -4.249 -9.739 1.00 97.69 176 LEU A C 1
ATOM 1400 O O . LEU A 1 176 ? 3.404 -5.119 -10.268 1.00 97.69 176 LEU A O 1
ATOM 1404 N N . GLU A 1 177 ? 1.412 -4.112 -10.028 1.00 97.94 177 GLU A N 1
ATOM 1405 C CA . GLU A 1 177 ? 0.632 -5.058 -10.835 1.00 97.94 177 GLU A CA 1
ATOM 1406 C C . GLU A 1 177 ? 1.207 -5.328 -12.241 1.00 97.94 177 GLU A C 1
ATOM 1408 O O . GLU A 1 177 ? 1.292 -6.500 -12.624 1.00 97.94 177 GLU A O 1
ATOM 1413 N N . PRO A 1 178 ? 1.679 -4.325 -13.013 1.00 97.00 178 PRO A N 1
ATOM 1414 C CA . PRO A 1 178 ? 2.266 -4.574 -14.330 1.00 97.00 178 PRO A CA 1
ATOM 1415 C C . PRO A 1 178 ? 3.484 -5.507 -14.278 1.00 97.00 178 PRO A C 1
ATOM 1417 O O . PRO A 1 178 ? 3.616 -6.400 -15.117 1.00 97.00 178 PRO A O 1
ATOM 1420 N N . TYR A 1 179 ? 4.349 -5.345 -13.273 1.00 97.62 179 TYR A N 1
ATOM 1421 C CA . TYR A 1 179 ? 5.549 -6.169 -13.095 1.00 97.62 179 TYR A CA 1
ATOM 1422 C C . TYR A 1 179 ? 5.201 -7.561 -12.583 1.00 97.62 179 TYR A C 1
ATOM 1424 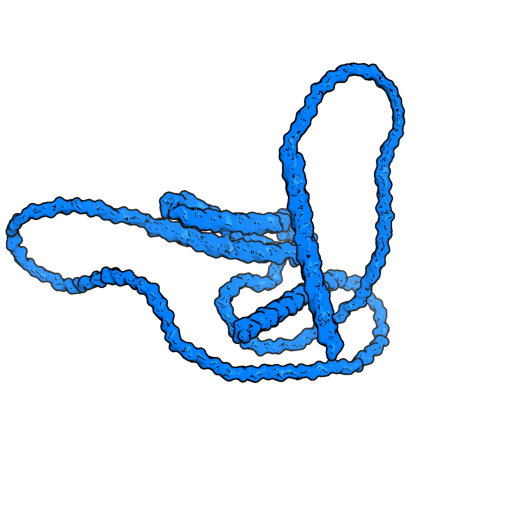O O . TYR A 1 179 ? 5.793 -8.546 -13.023 1.00 97.62 179 TYR A O 1
ATOM 1432 N N . ARG A 1 180 ? 4.201 -7.662 -11.698 1.00 97.31 180 ARG A N 1
ATOM 1433 C CA . ARG A 1 180 ? 3.683 -8.948 -11.220 1.00 97.31 180 ARG A CA 1
ATOM 1434 C C . ARG A 1 180 ? 3.167 -9.789 -12.387 1.00 97.31 180 ARG A C 1
ATOM 1436 O O . ARG A 1 180 ? 3.538 -10.954 -12.513 1.00 97.31 180 ARG A O 1
ATOM 1443 N N . LEU A 1 181 ? 2.353 -9.199 -13.265 1.00 97.69 181 LEU A N 1
ATOM 1444 C CA . LEU A 1 181 ? 1.823 -9.875 -14.453 1.00 97.69 181 LEU A CA 1
ATOM 1445 C C . LEU A 1 181 ? 2.934 -10.295 -15.421 1.00 97.69 181 LEU A C 1
ATOM 1447 O O . LEU A 1 181 ? 2.890 -11.399 -15.966 1.00 97.69 181 LEU A O 1
ATOM 1451 N N . ASP A 1 182 ? 3.937 -9.442 -15.615 1.00 97.62 182 ASP A N 1
ATOM 1452 C CA . ASP A 1 182 ? 5.103 -9.746 -16.443 1.00 97.62 182 ASP A CA 1
ATOM 1453 C C . ASP A 1 182 ? 5.907 -10.930 -15.881 1.00 97.62 182 ASP A C 1
ATOM 1455 O O . ASP A 1 182 ? 6.183 -11.893 -16.598 1.00 97.62 182 ASP A O 1
ATOM 1459 N N . MET A 1 183 ? 6.174 -10.931 -14.572 1.00 97.25 183 MET A N 1
ATOM 1460 C CA . MET A 1 183 ? 6.837 -12.043 -13.888 1.00 97.25 183 MET A CA 1
ATOM 1461 C C . MET A 1 183 ? 6.056 -13.352 -14.010 1.00 97.25 183 MET A C 1
ATOM 1463 O O . MET A 1 183 ? 6.654 -14.395 -14.277 1.00 97.25 183 MET A O 1
ATOM 1467 N N . VAL A 1 184 ? 4.729 -13.323 -13.862 1.00 97.25 184 VAL A N 1
ATOM 1468 C CA . VAL A 1 184 ? 3.883 -14.517 -14.035 1.00 97.25 184 VAL A CA 1
ATOM 1469 C C . VAL A 1 184 ? 4.000 -15.071 -15.459 1.00 97.25 184 VAL A C 1
ATOM 1471 O O . VAL A 1 184 ? 4.152 -16.280 -15.637 1.00 97.25 184 VAL A O 1
ATOM 1474 N N . ARG A 1 185 ? 4.004 -14.205 -16.480 1.00 97.50 185 ARG A N 1
ATOM 1475 C CA . ARG A 1 185 ? 4.146 -14.613 -17.891 1.00 97.50 185 ARG A CA 1
ATOM 1476 C C . ARG A 1 185 ? 5.528 -15.181 -18.210 1.00 97.50 185 ARG A C 1
ATOM 1478 O O . ARG A 1 185 ? 5.648 -16.070 -19.051 1.00 97.50 185 ARG A O 1
ATOM 1485 N N . HIS A 1 186 ? 6.564 -14.703 -17.529 1.00 96.75 186 HIS A N 1
ATOM 1486 C CA . HIS A 1 186 ? 7.961 -15.029 -17.814 1.00 96.75 186 HIS A CA 1
ATOM 1487 C C . HIS A 1 186 ? 8.616 -15.907 -16.734 1.00 96.75 186 HIS A C 1
ATOM 1489 O O . HIS A 1 186 ? 9.820 -15.817 -16.490 1.00 96.75 186 HIS A O 1
ATOM 1495 N N . LYS A 1 187 ? 7.840 -16.813 -16.117 1.00 96.12 187 LYS A N 1
ATOM 1496 C CA . LYS A 1 187 ? 8.329 -17.834 -15.162 1.00 96.12 187 LYS A CA 1
ATOM 1497 C C . LYS A 1 187 ? 9.129 -17.235 -13.995 1.00 96.12 187 LYS A C 1
ATOM 1499 O O . LYS A 1 187 ? 10.192 -17.732 -13.630 1.00 96.12 187 LYS A O 1
ATOM 1504 N N . GLY A 1 188 ? 8.628 -16.141 -13.435 1.00 93.94 188 GLY A N 1
ATOM 1505 C CA . GLY A 1 188 ? 9.235 -15.433 -12.310 1.00 93.94 188 GLY A CA 1
ATOM 1506 C C . GLY A 1 188 ? 10.363 -14.473 -12.690 1.00 93.94 188 GLY A C 1
ATOM 1507 O O . GLY A 1 188 ? 10.988 -13.913 -11.795 1.00 93.94 188 GLY A O 1
ATOM 1508 N N . LYS A 1 189 ? 10.638 -14.263 -13.982 1.00 96.56 189 LYS A N 1
ATOM 1509 C CA . LYS A 1 189 ? 11.594 -13.251 -14.454 1.00 96.56 189 LYS A CA 1
ATOM 1510 C C . LYS A 1 189 ? 10.858 -12.043 -15.006 1.00 96.56 189 LYS A C 1
ATOM 1512 O O . LYS A 1 189 ? 9.811 -12.196 -15.617 1.00 96.56 189 LYS A O 1
ATOM 1517 N N . MET A 1 190 ? 11.416 -10.855 -14.833 1.00 95.81 190 MET A N 1
ATOM 1518 C CA . MET A 1 190 ? 10.870 -9.644 -15.436 1.00 95.81 190 MET A CA 1
ATOM 1519 C C . MET A 1 190 ? 11.493 -9.413 -16.821 1.00 95.81 190 MET A C 1
ATOM 1521 O O . MET A 1 190 ? 12.681 -9.668 -17.034 1.00 95.81 190 MET A O 1
ATOM 1525 N N . LYS A 1 191 ? 10.711 -8.924 -17.785 1.00 96.56 191 LYS A N 1
ATOM 1526 C CA . LYS A 1 191 ? 11.192 -8.551 -19.119 1.00 96.56 191 LYS A CA 1
ATOM 1527 C C . LYS A 1 191 ? 12.194 -7.402 -19.005 1.00 96.56 191 LYS A C 1
ATOM 1529 O O . LYS A 1 191 ? 11.988 -6.474 -18.228 1.00 96.56 191 LYS A O 1
ATOM 1534 N N . GLY A 1 192 ? 13.241 -7.406 -19.836 1.00 96.38 192 GLY A N 1
ATOM 1535 C CA . GLY A 1 192 ? 14.314 -6.399 -19.789 1.00 96.38 192 GLY A CA 1
ATOM 1536 C C . GLY A 1 192 ? 13.821 -4.944 -19.812 1.00 96.38 192 GLY A C 1
ATOM 1537 O O . GLY A 1 192 ? 14.298 -4.127 -19.030 1.00 96.38 192 GLY A O 1
ATOM 1538 N N . ALA A 1 193 ? 12.802 -4.635 -20.622 1.00 95.75 193 ALA A N 1
ATOM 1539 C CA . ALA A 1 193 ? 12.196 -3.301 -20.673 1.00 95.75 193 ALA A CA 1
ATOM 1540 C C . ALA A 1 193 ? 11.538 -2.889 -19.341 1.00 95.75 193 ALA A C 1
ATOM 1542 O O . ALA A 1 193 ? 11.770 -1.786 -18.849 1.00 95.75 193 ALA A O 1
ATOM 1543 N N . ASN A 1 194 ? 10.766 -3.790 -18.724 1.00 96.44 194 ASN A N 1
ATOM 1544 C CA . ASN A 1 194 ? 10.128 -3.545 -17.429 1.00 96.44 194 ASN A CA 1
ATOM 1545 C C . ASN A 1 194 ? 11.152 -3.499 -16.296 1.00 96.44 194 ASN A C 1
ATOM 1547 O O . ASN A 1 194 ? 11.015 -2.689 -15.388 1.00 96.44 194 ASN A O 1
ATOM 1551 N N . ARG A 1 195 ? 12.214 -4.306 -16.387 1.00 96.38 195 ARG A N 1
ATOM 1552 C CA . ARG A 1 195 ? 13.338 -4.285 -15.451 1.00 96.38 195 ARG A CA 1
ATOM 1553 C C . ARG A 1 195 ? 14.066 -2.945 -15.475 1.00 96.38 195 ARG A C 1
ATOM 1555 O O . ARG A 1 195 ? 14.278 -2.371 -14.415 1.00 96.38 195 ARG A O 1
ATOM 1562 N N . LYS A 1 196 ? 14.376 -2.413 -16.664 1.00 95.75 196 LYS A N 1
ATOM 1563 C CA . LYS A 1 196 ? 14.990 -1.083 -16.821 1.00 95.75 196 LYS A CA 1
ATOM 1564 C C . LYS A 1 196 ? 14.074 0.015 -16.273 1.00 95.75 196 LYS A C 1
ATOM 1566 O O . LYS A 1 196 ? 14.525 0.846 -15.494 1.00 95.75 196 LYS A O 1
ATOM 1571 N N . ARG A 1 197 ? 12.781 -0.024 -16.609 1.00 96.19 197 ARG A N 1
ATOM 1572 C CA . ARG A 1 197 ? 11.784 0.931 -16.102 1.00 96.19 197 ARG A CA 1
ATOM 1573 C C . ARG A 1 197 ? 11.653 0.893 -14.571 1.00 96.19 197 ARG A C 1
ATOM 1575 O O . ARG A 1 197 ? 11.675 1.940 -13.930 1.00 96.19 197 ARG A O 1
ATOM 1582 N N . TRP A 1 198 ? 11.573 -0.306 -13.991 1.00 96.06 198 TRP A N 1
ATOM 1583 C CA . TRP A 1 198 ? 11.560 -0.507 -12.543 1.00 96.06 198 TRP A CA 1
ATOM 1584 C C . TRP A 1 198 ? 12.790 0.119 -11.885 1.00 96.06 198 TRP A C 1
ATOM 1586 O O . TRP A 1 198 ? 12.662 0.906 -10.951 1.00 96.06 198 TRP A O 1
ATOM 1596 N N . SER A 1 199 ? 13.981 -0.192 -12.397 1.00 94.19 199 SER A N 1
ATOM 1597 C CA . SER A 1 199 ? 15.235 0.324 -11.851 1.00 94.19 199 SER A CA 1
ATOM 1598 C C . SER A 1 199 ? 15.351 1.848 -11.939 1.00 94.19 199 SER A C 1
ATOM 1600 O O . SER A 1 199 ? 15.824 2.449 -10.983 1.00 94.19 199 SER A O 1
ATOM 1602 N N . LEU A 1 200 ? 14.903 2.472 -13.033 1.00 93.75 200 LEU A N 1
ATOM 1603 C CA . LEU A 1 200 ? 15.094 3.910 -13.263 1.00 93.75 200 LEU A CA 1
ATOM 1604 C C . LEU A 1 200 ? 14.088 4.807 -12.529 1.00 93.75 200 LEU A C 1
ATOM 1606 O O . LEU A 1 200 ? 14.460 5.884 -12.069 1.00 93.75 200 LEU A O 1
ATOM 1610 N N . GLU A 1 201 ? 12.820 4.403 -12.444 1.00 93.88 201 GLU A N 1
ATOM 1611 C CA . GLU A 1 201 ? 11.744 5.306 -12.007 1.00 93.88 201 GLU A CA 1
ATOM 1612 C C . GLU A 1 201 ? 10.853 4.663 -10.943 1.00 93.88 201 GLU A C 1
ATOM 1614 O O . GLU A 1 201 ? 10.740 5.161 -9.818 1.00 93.88 201 GLU A O 1
ATOM 1619 N N . ASP A 1 202 ? 10.256 3.518 -11.269 1.00 96.31 202 ASP A N 1
ATOM 1620 C CA . ASP A 1 202 ? 9.168 2.975 -10.457 1.00 96.31 202 ASP A CA 1
ATOM 1621 C C . ASP A 1 202 ? 9.648 2.395 -9.114 1.00 96.31 202 ASP A C 1
ATOM 1623 O O . ASP A 1 202 ? 8.875 2.355 -8.160 1.00 96.31 202 ASP A O 1
ATOM 1627 N N . SER A 1 203 ? 10.928 2.026 -8.977 1.00 95.50 203 SER A N 1
ATOM 1628 C CA . SER A 1 203 ? 11.495 1.560 -7.701 1.00 95.50 203 SER A CA 1
ATOM 1629 C C . SER A 1 203 ? 11.578 2.660 -6.637 1.00 95.50 203 SER A C 1
ATOM 1631 O O . SER A 1 203 ? 11.388 2.387 -5.450 1.00 95.50 203 SER A O 1
ATOM 1633 N N . GLN A 1 204 ? 11.853 3.907 -7.033 1.00 94.62 204 GLN A N 1
ATOM 1634 C CA . GLN A 1 204 ? 11.863 5.051 -6.120 1.00 94.62 204 GLN A CA 1
ATOM 1635 C C . GLN A 1 204 ? 10.432 5.388 -5.700 1.00 94.62 204 GLN A C 1
ATOM 1637 O O . GLN A 1 204 ? 10.147 5.477 -4.506 1.00 94.62 204 GLN A O 1
ATOM 1642 N N . LEU A 1 205 ? 9.516 5.470 -6.670 1.00 96.38 205 LEU A N 1
ATOM 1643 C CA . LEU A 1 205 ? 8.102 5.712 -6.399 1.00 96.38 205 LEU A CA 1
ATOM 1644 C C . LEU A 1 205 ? 7.506 4.617 -5.500 1.00 96.38 205 LEU A C 1
ATOM 1646 O O . LEU A 1 205 ? 6.768 4.912 -4.562 1.00 96.38 205 LEU A O 1
ATOM 1650 N N . ALA A 1 206 ? 7.859 3.351 -5.728 1.00 97.38 206 ALA A N 1
ATOM 1651 C CA . ALA A 1 206 ? 7.418 2.244 -4.888 1.00 97.38 206 ALA A CA 1
ATOM 1652 C C . ALA A 1 206 ? 7.946 2.356 -3.451 1.00 97.38 206 ALA A C 1
ATOM 1654 O O . ALA A 1 206 ? 7.203 2.068 -2.516 1.00 97.38 206 ALA A O 1
ATOM 1655 N N . ARG A 1 207 ? 9.190 2.817 -3.251 1.00 95.56 207 ARG A N 1
ATOM 1656 C CA . ARG A 1 207 ? 9.744 3.074 -1.909 1.00 95.56 207 ARG A CA 1
ATOM 1657 C C . ARG A 1 207 ? 9.016 4.204 -1.185 1.00 95.56 207 ARG A C 1
ATOM 1659 O O . ARG A 1 207 ? 8.736 4.072 0.002 1.00 95.56 207 ARG A O 1
ATOM 1666 N N . GLU A 1 208 ? 8.657 5.274 -1.886 1.00 96.25 208 GLU A N 1
ATOM 1667 C CA . GLU A 1 208 ? 7.857 6.371 -1.322 1.00 96.25 208 GLU A CA 1
ATOM 1668 C C . GLU A 1 208 ? 6.445 5.910 -0.940 1.00 96.25 208 GLU A C 1
ATOM 1670 O O . GLU A 1 208 ? 5.918 6.260 0.114 1.00 96.25 208 GLU A O 1
ATOM 1675 N N . ARG A 1 209 ? 5.825 5.062 -1.763 1.00 97.44 209 ARG A N 1
ATOM 1676 C CA . ARG A 1 209 ? 4.529 4.460 -1.424 1.00 97.44 209 ARG A CA 1
ATOM 1677 C C . ARG A 1 209 ? 4.642 3.472 -0.264 1.00 97.44 209 ARG A C 1
ATOM 1679 O O . ARG A 1 209 ? 3.754 3.438 0.585 1.00 97.44 209 ARG A O 1
ATOM 1686 N N . LEU A 1 210 ? 5.742 2.722 -0.184 1.00 96.69 210 LEU A N 1
ATOM 1687 C CA . LEU A 1 210 ? 6.021 1.818 0.929 1.00 96.69 210 LEU A CA 1
ATOM 1688 C C . LEU A 1 210 ? 6.216 2.571 2.251 1.00 96.69 210 LEU A C 1
ATOM 1690 O O . LEU A 1 210 ? 5.740 2.096 3.282 1.00 96.69 210 LEU A O 1
ATOM 1694 N N . SER A 1 211 ? 6.889 3.725 2.258 1.00 95.88 211 SER A N 1
ATOM 1695 C CA . SER A 1 211 ? 7.061 4.505 3.491 1.00 95.88 211 SER A CA 1
ATOM 1696 C C . SER A 1 211 ? 5.710 4.989 4.029 1.00 95.88 211 SER A C 1
ATOM 1698 O O . SER A 1 211 ? 5.431 4.828 5.218 1.00 95.88 211 SER A O 1
ATOM 1700 N N . GLY A 1 212 ? 4.821 5.454 3.143 1.00 95.88 212 GLY A N 1
ATOM 1701 C CA . GLY A 1 212 ? 3.431 5.760 3.487 1.00 95.88 212 GLY A CA 1
ATOM 1702 C C . GLY A 1 212 ? 2.673 4.539 4.018 1.00 95.88 212 GLY A C 1
ATOM 1703 O O . GLY A 1 212 ? 2.027 4.612 5.062 1.00 95.88 212 GLY A O 1
ATOM 1704 N N . LEU A 1 213 ? 2.803 3.387 3.354 1.00 97.38 213 LEU A N 1
ATOM 1705 C CA . LEU A 1 213 ? 2.184 2.137 3.802 1.00 97.38 213 LEU A CA 1
ATOM 1706 C C . LEU A 1 213 ? 2.674 1.715 5.199 1.00 97.38 213 LEU A C 1
ATOM 1708 O O . LEU A 1 213 ? 1.871 1.304 6.031 1.00 97.38 213 LEU A O 1
ATOM 1712 N N . THR A 1 214 ? 3.971 1.864 5.474 1.00 96.94 214 THR A N 1
ATOM 1713 C CA . THR A 1 214 ? 4.594 1.530 6.767 1.00 96.94 214 THR A CA 1
ATOM 1714 C C . THR A 1 214 ? 4.065 2.426 7.889 1.00 96.94 214 THR A C 1
ATOM 1716 O O . THR A 1 214 ? 3.782 1.953 8.992 1.00 96.94 214 THR A O 1
ATOM 1719 N N . LEU A 1 215 ? 3.854 3.716 7.606 1.00 96.75 215 LEU A N 1
ATOM 1720 C CA . LEU A 1 215 ? 3.206 4.628 8.546 1.00 96.75 215 LEU A CA 1
ATOM 1721 C C . LEU A 1 215 ? 1.792 4.140 8.893 1.00 96.75 215 LEU A C 1
ATOM 1723 O O . LEU A 1 215 ? 1.451 4.032 10.073 1.00 96.75 215 LEU A O 1
ATOM 1727 N N . PHE A 1 216 ? 0.979 3.792 7.893 1.00 97.00 216 PHE A N 1
ATOM 1728 C CA . PHE A 1 216 ? -0.368 3.272 8.142 1.00 97.00 216 PHE A CA 1
ATOM 1729 C C . PHE A 1 216 ? -0.360 1.912 8.832 1.00 97.00 216 PHE A C 1
ATOM 1731 O O . PHE A 1 216 ? -1.203 1.680 9.693 1.00 97.00 216 PHE A O 1
ATOM 1738 N N . GLN A 1 217 ? 0.617 1.054 8.543 1.00 97.75 217 GLN A N 1
ATOM 1739 C CA . GLN A 1 217 ? 0.810 -0.211 9.245 1.00 97.75 217 GLN A CA 1
ATOM 1740 C C . GLN A 1 217 ? 1.004 0.008 10.751 1.00 97.75 217 GLN A C 1
ATOM 1742 O O . GLN A 1 217 ? 0.346 -0.657 11.543 1.00 97.75 217 GLN A O 1
ATOM 1747 N N . SER A 1 218 ? 1.825 0.982 11.159 1.00 97.62 218 SER A N 1
ATOM 1748 C CA . SER A 1 218 ? 2.028 1.293 12.584 1.00 97.62 218 SER A CA 1
ATOM 1749 C C . SER A 1 218 ? 0.750 1.794 13.277 1.00 97.62 218 SER A C 1
ATOM 1751 O O . SER A 1 218 ? 0.451 1.409 14.409 1.00 97.62 218 SER A O 1
ATOM 1753 N N . ARG A 1 219 ? -0.051 2.618 12.583 1.00 97.88 219 ARG A N 1
ATOM 1754 C CA . ARG A 1 219 ? -1.354 3.089 13.082 1.00 97.88 219 ARG A CA 1
ATOM 1755 C C . ARG A 1 219 ? -2.356 1.943 13.182 1.00 97.88 219 ARG A C 1
ATOM 1757 O O . ARG A 1 219 ? -3.115 1.873 14.145 1.00 97.88 219 ARG A O 1
ATOM 1764 N N . LEU A 1 220 ? -2.342 1.052 12.197 1.00 98.06 220 LEU A N 1
ATOM 1765 C CA . LEU A 1 220 ? -3.198 -0.120 12.138 1.00 98.06 220 LEU A CA 1
ATOM 1766 C C . LEU A 1 220 ? -2.864 -1.119 13.249 1.00 98.06 220 LEU A C 1
ATOM 1768 O O . LEU A 1 220 ? -3.780 -1.644 13.871 1.00 98.06 220 LEU A O 1
ATOM 1772 N N . ASP A 1 221 ? -1.581 -1.327 13.547 1.00 98.00 221 ASP A N 1
ATOM 1773 C CA . ASP A 1 221 ? -1.139 -2.169 14.662 1.00 98.00 221 ASP A CA 1
ATOM 1774 C C . ASP A 1 221 ? -1.663 -1.631 16.001 1.00 98.00 221 ASP A C 1
ATOM 1776 O O . ASP A 1 221 ? -2.279 -2.377 16.761 1.00 98.00 221 ASP A O 1
ATOM 1780 N N . ARG A 1 222 ? -1.578 -0.312 16.227 1.00 98.25 222 ARG A N 1
ATOM 1781 C CA . ARG A 1 222 ? -2.178 0.331 17.410 1.00 98.25 222 ARG A CA 1
ATOM 1782 C C . ARG A 1 222 ? -3.696 0.131 17.483 1.00 98.25 222 ARG A C 1
ATOM 1784 O O . ARG A 1 222 ? -4.221 -0.118 18.564 1.00 98.25 222 ARG A O 1
ATOM 1791 N N . ALA A 1 223 ? -4.402 0.239 16.356 1.00 98.00 223 ALA A N 1
ATOM 1792 C CA . ALA A 1 223 ? -5.846 0.012 16.308 1.00 98.00 223 ALA A CA 1
ATOM 1793 C C . ALA A 1 223 ? -6.207 -1.450 16.623 1.00 98.00 223 ALA A C 1
ATOM 1795 O O . ALA A 1 223 ? -7.145 -1.704 17.373 1.00 98.00 223 ALA A O 1
ATOM 1796 N N . VAL A 1 224 ? -5.448 -2.414 16.094 1.00 97.81 224 VAL A N 1
ATOM 1797 C CA . VAL A 1 224 ? -5.642 -3.844 16.374 1.00 97.81 224 VAL A CA 1
ATOM 1798 C C . VAL A 1 224 ? -5.381 -4.167 17.844 1.00 97.81 224 VAL A C 1
ATOM 1800 O O . VAL A 1 224 ? -6.154 -4.914 18.441 1.00 97.81 224 VAL A O 1
ATOM 1803 N N . ASP A 1 225 ? -4.321 -3.620 18.434 1.00 97.12 225 ASP A N 1
ATOM 1804 C CA . ASP A 1 225 ? -3.999 -3.861 19.841 1.00 97.12 225 ASP A CA 1
ATOM 1805 C C . ASP A 1 225 ? -5.039 -3.233 20.776 1.00 97.12 225 ASP A C 1
ATOM 1807 O O . ASP A 1 225 ? -5.458 -3.874 21.739 1.00 97.12 225 ASP A O 1
ATOM 1811 N N . HIS A 1 226 ? -5.543 -2.042 20.440 1.00 97.00 226 HIS A N 1
ATOM 1812 C CA . HIS A 1 226 ? -6.665 -1.429 21.149 1.00 97.00 226 HIS A CA 1
ATOM 1813 C C . HIS A 1 226 ? -7.932 -2.300 21.083 1.00 97.00 226 HIS A C 1
ATOM 1815 O O . HIS A 1 226 ? -8.503 -2.618 22.123 1.00 97.00 226 HIS A O 1
ATOM 1821 N N . LEU A 1 227 ? -8.315 -2.780 19.892 1.00 96.56 227 LEU A N 1
ATOM 1822 C CA . LEU A 1 227 ? -9.464 -3.680 19.719 1.00 96.56 227 LEU A CA 1
ATOM 1823 C C . LEU A 1 227 ? -9.325 -4.957 20.568 1.00 96.56 227 LEU A C 1
ATOM 1825 O O . LEU A 1 227 ? -10.262 -5.355 21.256 1.00 96.56 227 LEU A O 1
ATOM 1829 N N . LYS A 1 228 ? -8.140 -5.581 20.599 1.00 95.75 228 LYS A N 1
ATOM 1830 C CA . LYS A 1 228 ? -7.879 -6.753 21.459 1.00 95.75 228 LYS A CA 1
ATOM 1831 C C . LYS A 1 228 ? -7.984 -6.429 22.955 1.00 95.75 228 LYS A C 1
ATOM 1833 O O . LYS A 1 228 ? -8.452 -7.270 23.723 1.00 95.75 228 LYS A O 1
ATOM 1838 N N . GLY A 1 229 ? -7.560 -5.233 23.363 1.00 94.38 229 GLY A N 1
ATOM 1839 C CA . GLY A 1 229 ? -7.688 -4.750 24.739 1.00 94.38 229 GLY A CA 1
ATOM 1840 C C . GLY A 1 229 ? -9.148 -4.641 25.179 1.00 94.38 229 GLY A C 1
ATOM 1841 O O . GLY A 1 229 ? -9.492 -5.125 26.252 1.00 94.38 229 GLY A O 1
ATOM 1842 N N . VAL A 1 230 ? -10.019 -4.124 24.307 1.00 91.06 230 VAL A N 1
ATOM 1843 C CA . VAL A 1 230 ? -11.466 -4.019 24.570 1.00 91.06 230 VAL A CA 1
ATOM 1844 C C . VAL A 1 230 ? -12.113 -5.399 24.780 1.00 91.06 230 VAL A C 1
ATOM 1846 O O . VAL A 1 230 ? -12.969 -5.536 25.643 1.00 91.06 230 VAL A O 1
ATOM 1849 N N . ILE A 1 231 ? -11.664 -6.460 24.085 1.00 83.12 231 ILE A N 1
ATOM 1850 C CA . ILE A 1 231 ? -12.167 -7.840 24.313 1.00 83.12 231 ILE A CA 1
ATOM 1851 C C . ILE A 1 231 ? -11.845 -8.326 25.733 1.00 83.12 231 ILE A C 1
ATOM 1853 O O . ILE A 1 231 ? -12.591 -9.110 26.314 1.00 83.12 231 ILE A O 1
ATOM 1857 N N . SER A 1 232 ? -10.711 -7.889 26.280 1.00 81.94 232 SER A N 1
ATOM 1858 C CA . SER A 1 232 ? -10.177 -8.405 27.544 1.00 81.94 232 SER A CA 1
ATOM 1859 C C . SER A 1 232 ? -10.838 -7.783 28.777 1.00 81.94 232 SER A C 1
ATOM 1861 O O . SER A 1 232 ? -10.612 -8.267 29.883 1.00 81.94 232 SER A O 1
ATOM 1863 N N . HIS A 1 233 ? -11.678 -6.761 28.590 1.00 68.38 233 HIS A N 1
ATOM 1864 C CA . HIS A 1 233 ? -12.585 -6.239 29.606 1.00 68.38 233 HIS A CA 1
ATOM 1865 C C . HIS A 1 233 ? -14.025 -6.642 29.271 1.00 68.38 233 HIS A C 1
ATOM 1867 O O . HIS A 1 233 ? -14.822 -5.791 28.879 1.00 68.38 233 HIS A O 1
ATOM 1873 N N . PRO A 1 234 ? -14.406 -7.925 29.427 1.00 61.00 234 PRO A N 1
ATOM 1874 C CA . PRO A 1 234 ? -15.808 -8.194 29.663 1.00 61.00 234 PRO A CA 1
ATOM 1875 C C . PRO A 1 234 ? -16.135 -7.449 30.954 1.00 61.00 234 PRO A C 1
ATOM 1877 O O . PRO A 1 234 ? -15.489 -7.686 31.979 1.00 61.00 234 PRO A O 1
ATOM 1880 N N . GLU A 1 235 ? -17.064 -6.498 30.891 1.00 58.75 235 GLU A N 1
ATOM 1881 C CA . GLU A 1 235 ? -17.729 -5.992 32.082 1.00 58.75 235 GLU A CA 1
ATOM 1882 C C . GLU A 1 235 ? -18.123 -7.215 32.905 1.00 58.75 235 GLU A C 1
ATOM 1884 O O . GLU A 1 235 ? -19.045 -7.953 32.565 1.00 58.75 235 GLU A O 1
ATOM 1889 N N . SER A 1 236 ? -17.357 -7.481 33.964 1.00 47.00 236 SER A N 1
ATOM 1890 C CA . SER A 1 236 ? -17.857 -8.272 35.065 1.00 47.00 236 SER A CA 1
ATOM 1891 C C . SER A 1 236 ? -19.105 -7.516 35.485 1.00 47.00 236 SER A C 1
ATOM 1893 O O . SER A 1 236 ? -18.956 -6.353 35.872 1.00 47.00 236 SER A O 1
ATOM 1895 N N . PRO A 1 237 ? -20.310 -8.101 35.391 1.00 55.69 237 PRO A N 1
ATOM 1896 C CA . PRO A 1 237 ? -21.471 -7.497 36.000 1.00 55.69 237 PRO A CA 1
ATOM 1897 C C . PRO A 1 237 ? -21.172 -7.500 37.496 1.00 55.69 237 PRO A C 1
ATOM 1899 O O . PRO A 1 237 ? -21.407 -8.486 38.193 1.00 55.69 237 PRO A O 1
ATOM 1902 N N . GLN A 1 238 ? -20.564 -6.421 37.994 1.00 54.41 238 GLN A N 1
ATOM 1903 C CA . GLN A 1 238 ? -20.685 -6.076 39.390 1.00 54.41 238 GLN A CA 1
ATOM 1904 C C . GLN A 1 238 ? -22.153 -5.752 39.546 1.00 54.41 238 GLN A C 1
ATOM 1906 O O . GLN A 1 238 ? -22.628 -4.663 39.233 1.00 54.41 238 GLN A O 1
ATOM 1911 N N . ALA A 1 239 ? -22.853 -6.826 39.906 1.00 53.38 239 ALA A N 1
ATOM 1912 C CA . ALA A 1 239 ? -24.097 -6.831 40.610 1.00 53.38 239 ALA A CA 1
ATOM 1913 C C . ALA A 1 239 ? -24.207 -5.517 41.372 1.00 53.38 239 ALA A C 1
ATOM 1915 O O . ALA A 1 239 ? -23.461 -5.247 42.315 1.00 53.38 239 ALA A O 1
ATOM 1916 N N . ILE A 1 240 ? -25.149 -4.706 40.913 1.00 56.31 240 ILE A N 1
ATOM 1917 C CA . ILE A 1 240 ? -25.898 -3.820 41.776 1.00 56.31 240 ILE A CA 1
ATOM 1918 C C . ILE A 1 240 ? -26.569 -4.776 42.763 1.00 56.31 240 ILE A C 1
ATOM 1920 O O . ILE A 1 240 ? -27.695 -5.227 42.545 1.00 56.31 240 ILE A O 1
ATOM 1924 N N . ASP A 1 241 ? -25.809 -5.198 43.777 1.00 53.50 241 ASP A N 1
ATOM 1925 C CA . ASP A 1 241 ? -26.388 -5.822 44.943 1.00 53.50 241 ASP A CA 1
ATOM 1926 C C . ASP A 1 241 ? -27.171 -4.695 45.580 1.00 53.50 241 ASP A C 1
ATOM 1928 O O . ASP A 1 241 ? -26.647 -3.675 46.037 1.00 53.50 241 ASP A O 1
ATOM 1932 N N . SER A 1 242 ? -28.464 -4.830 45.357 1.00 52.47 242 SER A N 1
ATOM 1933 C CA . SER A 1 242 ? -29.467 -3.889 45.758 1.00 52.47 242 SER A CA 1
ATOM 1934 C C . SER A 1 242 ? -29.304 -3.675 47.249 1.00 52.47 242 SER A C 1
ATOM 1936 O O . SER A 1 242 ? -29.268 -4.625 48.024 1.00 52.47 242 SER A O 1
ATOM 1938 N N . ASP A 1 243 ? -29.181 -2.407 47.602 1.00 49.38 243 ASP A N 1
ATOM 1939 C CA . ASP A 1 243 ? -29.798 -1.756 48.744 1.00 49.38 243 ASP A CA 1
ATOM 1940 C C . ASP A 1 243 ? -30.983 -2.573 49.323 1.00 49.38 243 ASP A C 1
ATOM 1942 O O . ASP A 1 243 ? -32.156 -2.304 49.065 1.00 49.38 243 ASP A O 1
ATOM 1946 N N . ILE A 1 244 ? -30.682 -3.636 50.077 1.00 56.97 244 ILE A N 1
ATOM 1947 C CA . ILE A 1 244 ? -31.606 -4.251 51.022 1.00 56.97 244 ILE A CA 1
ATOM 1948 C C . ILE A 1 244 ? -31.392 -3.481 52.313 1.00 56.97 244 ILE A C 1
ATOM 1950 O O . ILE A 1 244 ? -30.567 -3.808 53.166 1.00 56.97 244 ILE A O 1
ATOM 1954 N N . VAL A 1 245 ? -32.194 -2.432 52.426 1.00 56.25 245 VAL A N 1
ATOM 1955 C CA . VAL A 1 245 ? -32.751 -1.947 53.680 1.00 56.25 245 VAL A CA 1
ATOM 1956 C C . VAL A 1 245 ? -33.209 -3.164 54.500 1.00 56.25 245 VAL A C 1
ATOM 1958 O O . VAL A 1 245 ? -34.280 -3.718 54.269 1.00 56.25 245 VAL A O 1
ATOM 1961 N N . SER A 1 246 ? -32.377 -3.624 55.435 1.00 47.69 246 SER A N 1
ATOM 1962 C CA . SER A 1 246 ? -32.809 -4.459 56.557 1.00 47.69 246 SER A CA 1
ATOM 1963 C C . SER A 1 246 ? -32.868 -3.575 57.790 1.00 47.69 246 SER A C 1
ATOM 1965 O O . SER A 1 246 ? -31.850 -3.213 58.378 1.00 47.69 246 SER A O 1
ATOM 1967 N N . GLU A 1 247 ? -34.097 -3.200 58.130 1.00 50.78 247 GLU A N 1
ATOM 1968 C CA . GLU A 1 247 ? -34.460 -2.652 59.426 1.00 50.78 247 GLU A CA 1
ATOM 1969 C C . GLU A 1 247 ? -34.008 -3.571 60.575 1.00 50.78 247 GLU A C 1
ATOM 1971 O O . GLU A 1 247 ? -34.040 -4.799 60.500 1.00 50.78 247 GLU A O 1
ATOM 1976 N N . LEU A 1 248 ? -33.621 -2.903 61.658 1.00 51.62 248 LEU A N 1
ATOM 1977 C CA . LEU A 1 248 ? -33.404 -3.377 63.024 1.00 51.62 248 LEU A CA 1
ATOM 1978 C C . LEU A 1 248 ? -34.493 -4.373 63.498 1.00 51.62 248 LEU A C 1
ATOM 1980 O O . LEU A 1 248 ? -35.678 -4.124 63.269 1.00 51.62 248 LEU A O 1
ATOM 1984 N N . PRO A 1 249 ? -34.139 -5.429 64.261 1.00 52.41 249 PRO A N 1
ATOM 1985 C CA . PRO A 1 249 ? -34.517 -5.396 65.681 1.00 52.41 249 PRO A CA 1
ATOM 1986 C C . PRO A 1 249 ? -33.504 -6.051 66.651 1.00 52.41 249 PRO A C 1
ATOM 1988 O O . PRO A 1 249 ? -33.028 -7.163 66.459 1.00 52.41 249 PRO A O 1
ATOM 1991 N N . THR A 1 250 ? -33.223 -5.308 67.722 1.00 46.91 250 THR A N 1
ATOM 1992 C CA . THR A 1 250 ? -33.216 -5.681 69.153 1.00 46.91 250 THR A CA 1
ATOM 1993 C C . THR A 1 250 ? -32.800 -7.104 69.607 1.00 46.91 250 THR A C 1
ATOM 1995 O O . THR A 1 250 ? -33.510 -8.080 69.404 1.00 46.91 250 THR A O 1
ATOM 1998 N N . GLU A 1 251 ? -31.735 -7.107 70.424 1.00 50.22 251 GLU A N 1
ATOM 1999 C CA . GLU A 1 251 ? -31.486 -7.890 71.657 1.00 50.22 251 GLU A CA 1
ATOM 2000 C C . GLU A 1 251 ? -31.010 -9.368 71.671 1.00 50.22 251 GLU A C 1
ATOM 2002 O O . GLU A 1 251 ? -31.721 -10.314 71.359 1.00 50.22 251 GLU A O 1
ATOM 2007 N N . THR A 1 252 ? -29.838 -9.505 72.318 1.00 53.72 252 THR A N 1
ATOM 2008 C CA . THR A 1 252 ? -29.411 -10.532 73.296 1.00 53.72 252 THR A CA 1
ATOM 2009 C C . THR A 1 252 ? -29.080 -11.948 72.811 1.00 53.72 252 THR A C 1
ATOM 2011 O O . THR A 1 252 ? -29.972 -12.780 72.684 1.00 53.72 252 THR A O 1
ATOM 2014 N N . ARG A 1 253 ? -27.778 -12.301 72.778 1.00 40.53 253 ARG A N 1
ATOM 2015 C CA . ARG A 1 253 ? -27.216 -13.313 73.704 1.00 40.53 253 ARG A CA 1
ATOM 2016 C C . ARG A 1 253 ? -25.682 -13.400 73.702 1.00 40.53 253 ARG A C 1
ATOM 2018 O O . ARG A 1 253 ? -25.027 -13.466 72.671 1.00 40.53 253 ARG A O 1
ATOM 2025 N N . GLU A 1 254 ? -25.181 -13.454 74.925 1.00 57.78 254 GLU A N 1
ATOM 2026 C CA . GLU A 1 254 ? -23.842 -13.728 75.443 1.00 57.78 254 GLU A CA 1
ATOM 2027 C C . GLU A 1 254 ? -23.344 -15.154 75.111 1.00 57.78 254 GLU A C 1
ATOM 2029 O O . GLU A 1 254 ? -24.084 -16.117 75.327 1.00 57.78 254 GLU A O 1
ATOM 2034 N N . ASN A 1 255 ? -22.111 -15.286 74.587 1.00 46.59 255 ASN A N 1
ATOM 2035 C CA . ASN A 1 255 ? -21.087 -16.259 75.026 1.00 46.59 255 ASN A CA 1
ATOM 2036 C C . ASN A 1 255 ? -19.834 -16.280 74.114 1.00 46.59 255 ASN A C 1
ATOM 2038 O O . ASN A 1 255 ? -19.875 -16.687 72.956 1.00 46.59 255 ASN A O 1
ATOM 2042 N N . THR A 1 256 ? -18.712 -15.874 74.708 1.00 53.59 256 THR A N 1
ATOM 2043 C CA . THR A 1 256 ? -17.282 -16.046 74.351 1.00 53.59 256 THR A CA 1
ATOM 2044 C C . THR A 1 256 ? -16.804 -17.505 74.596 1.00 53.59 256 THR A C 1
ATOM 2046 O O . THR A 1 256 ? -17.583 -18.247 75.200 1.00 53.59 256 THR A O 1
ATOM 2049 N N . PRO A 1 257 ? -15.535 -17.951 74.334 1.00 63.50 257 PRO A N 1
ATOM 2050 C CA . PRO A 1 257 ? -14.356 -17.419 73.587 1.00 63.50 257 PRO A CA 1
ATOM 2051 C C . PRO A 1 257 ? -13.623 -18.550 72.756 1.00 63.50 257 PRO A C 1
ATOM 2053 O O . PRO A 1 257 ? -14.277 -19.556 72.484 1.00 63.50 257 PRO A O 1
ATOM 2056 N N . PRO A 1 258 ? -12.293 -18.551 72.430 1.00 61.12 258 PRO A N 1
ATOM 2057 C CA . PRO A 1 258 ? -11.275 -17.491 72.251 1.00 61.12 258 PRO A CA 1
ATOM 2058 C C . PRO A 1 258 ? -10.477 -17.538 70.902 1.00 61.12 258 PRO A C 1
ATOM 2060 O O . PRO A 1 258 ? -10.316 -18.585 70.289 1.00 61.12 258 PRO A O 1
ATOM 2063 N N . TYR A 1 259 ? -9.853 -16.397 70.562 1.00 47.56 259 TYR A N 1
ATOM 2064 C CA . TYR A 1 259 ? -8.478 -16.236 70.023 1.00 47.56 259 TYR A CA 1
ATOM 2065 C C . TYR A 1 259 ? -8.092 -16.761 68.619 1.00 47.56 259 TYR A C 1
ATOM 2067 O O . TYR A 1 259 ? -7.882 -17.954 68.453 1.00 47.56 259 TYR A O 1
ATOM 2075 N N . VAL A 1 260 ? -7.824 -15.833 67.679 1.00 48.91 260 VAL A N 1
ATOM 2076 C CA . VAL A 1 260 ? -6.518 -15.637 66.991 1.00 48.91 260 VAL A CA 1
ATOM 2077 C C . VAL A 1 260 ? -6.427 -14.164 66.549 1.00 48.91 260 VAL A C 1
ATOM 2079 O O . VAL A 1 260 ? -7.280 -13.679 65.809 1.00 48.91 260 VAL A O 1
ATOM 2082 N N . GLU A 1 261 ? -5.399 -13.453 67.018 1.00 51.44 261 GLU A N 1
ATOM 2083 C CA . GLU A 1 261 ? -4.993 -12.124 66.542 1.00 51.44 261 GLU A CA 1
ATOM 2084 C C . GLU A 1 261 ? -4.375 -12.208 65.138 1.00 51.44 261 GLU A C 1
ATOM 2086 O O . GLU A 1 261 ? -3.430 -12.964 64.924 1.00 51.44 261 GLU A O 1
ATOM 2091 N N . LEU A 1 262 ? -4.841 -11.370 64.208 1.00 56.78 262 LEU A N 1
ATOM 2092 C CA . LEU A 1 262 ? -4.094 -10.980 63.009 1.00 56.78 262 LEU A CA 1
ATOM 2093 C C . LEU A 1 262 ? -4.322 -9.478 62.754 1.00 56.78 262 LEU A C 1
ATOM 2095 O O . LEU A 1 262 ? -5.478 -9.058 62.664 1.00 56.78 262 LEU A O 1
ATOM 2099 N N . PRO A 1 263 ? -3.262 -8.656 62.645 1.00 54.03 263 PRO A N 1
ATOM 2100 C CA . PRO A 1 263 ? -3.392 -7.235 62.365 1.00 54.03 263 PRO A CA 1
ATOM 2101 C C . PRO A 1 263 ? -3.446 -7.014 60.848 1.00 54.03 263 PRO A C 1
ATOM 2103 O O . PRO A 1 263 ? -2.463 -7.239 60.146 1.00 54.03 263 PRO A O 1
ATOM 2106 N N . CYS A 1 264 ? -4.586 -6.550 60.337 1.00 36.69 264 CYS A N 1
ATOM 2107 C CA . CYS A 1 264 ? -4.662 -5.953 59.006 1.00 36.69 264 CYS A CA 1
ATOM 2108 C C . CYS A 1 264 ? -4.959 -4.465 59.156 1.00 36.69 264 CYS A C 1
ATOM 2110 O O . CYS A 1 264 ? -6.008 -4.064 59.657 1.00 36.69 264 CYS A O 1
ATOM 2112 N N . GLU A 1 265 ? -3.979 -3.666 58.753 1.00 50.50 265 GLU A N 1
ATOM 2113 C CA . GLU A 1 265 ? -4.042 -2.214 58.727 1.00 50.50 265 GLU A CA 1
ATOM 2114 C C . GLU A 1 265 ? -5.131 -1.714 57.765 1.00 50.50 265 GLU A C 1
ATOM 2116 O O . GLU A 1 265 ? -5.308 -2.283 56.682 1.00 50.50 265 GLU A O 1
ATOM 2121 N N . PRO A 1 266 ? -5.840 -0.624 58.100 1.00 48.22 266 PRO A N 1
ATOM 2122 C CA . PRO A 1 266 ? -6.713 0.045 57.152 1.00 48.22 266 PRO A CA 1
ATOM 2123 C C . PRO A 1 266 ? -5.868 0.855 56.159 1.00 48.22 266 PRO A C 1
ATOM 2125 O O . PRO A 1 266 ? -5.362 1.932 56.473 1.00 48.22 266 PRO A O 1
ATOM 2128 N N . SER A 1 267 ? -5.738 0.346 54.932 1.00 44.41 267 SER A N 1
ATOM 2129 C CA . SER A 1 267 ? -5.267 1.142 53.797 1.00 44.41 267 SER A CA 1
ATOM 2130 C C . SER A 1 267 ? -6.352 2.153 53.424 1.00 44.41 267 SER A C 1
ATOM 2132 O O . SER A 1 267 ? -7.328 1.846 52.740 1.00 44.41 267 SER A O 1
ATOM 2134 N N . SER A 1 268 ? -6.184 3.366 53.941 1.00 44.44 268 SER A N 1
ATOM 2135 C CA . SER A 1 268 ? -6.903 4.561 53.519 1.00 44.44 268 SER A CA 1
ATOM 2136 C C . SER A 1 268 ? -6.443 4.927 52.104 1.00 44.44 268 SER A C 1
ATOM 2138 O O . SER A 1 268 ? -5.337 5.435 51.924 1.00 44.44 268 SER A O 1
ATOM 2140 N N . PHE A 1 269 ? -7.257 4.640 51.086 1.00 40.88 269 PHE A N 1
ATOM 2141 C CA . PHE A 1 269 ? -7.037 5.159 49.734 1.00 40.88 269 PHE A CA 1
ATOM 2142 C C . PHE A 1 269 ? -7.716 6.527 49.623 1.00 40.88 269 PHE A C 1
ATOM 2144 O O . PHE A 1 269 ? -8.840 6.679 49.146 1.00 40.88 269 PHE A O 1
ATOM 2151 N N . GLU A 1 270 ? -7.022 7.534 50.140 1.00 41.44 270 GLU A N 1
ATOM 2152 C CA . GLU A 1 270 ? -7.354 8.938 49.954 1.00 41.44 270 GLU A CA 1
ATOM 2153 C C . GLU A 1 270 ? -7.123 9.283 48.473 1.00 41.44 270 GLU A C 1
ATOM 2155 O O . GLU A 1 270 ? -5.991 9.369 47.994 1.00 41.44 270 GLU A O 1
ATOM 2160 N N . SER A 1 271 ? -8.213 9.410 47.713 1.00 44.72 271 SER A N 1
ATOM 2161 C CA . SER A 1 271 ? -8.181 9.885 46.329 1.00 44.72 271 SER A CA 1
ATOM 2162 C C . SER A 1 271 ? -7.770 11.356 46.308 1.00 44.72 271 SER A C 1
ATOM 2164 O O . SER A 1 271 ? -8.607 12.254 46.381 1.00 44.72 271 SER A O 1
ATOM 2166 N N . GLN A 1 272 ? -6.467 11.608 46.206 1.00 39.28 272 GLN A N 1
ATOM 2167 C CA . GLN A 1 272 ? -5.943 12.928 45.880 1.00 39.28 272 GLN A CA 1
ATOM 2168 C C . GLN A 1 272 ? -6.050 13.143 44.369 1.00 39.28 272 GLN A C 1
ATOM 2170 O O . GLN A 1 272 ? -5.217 12.6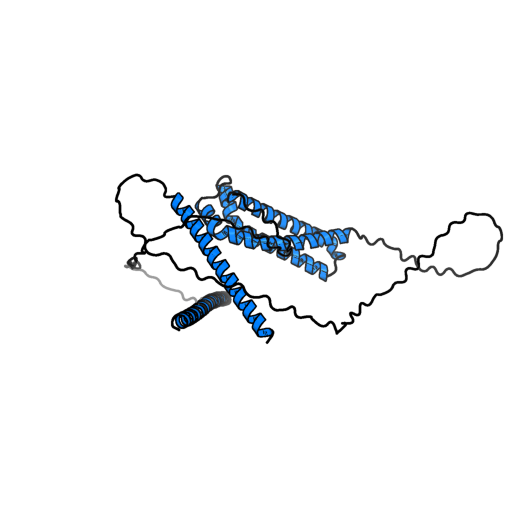95 43.581 1.00 39.28 272 GLN A O 1
ATOM 2175 N N . SER A 1 273 ? -7.098 13.857 43.966 1.00 39.16 273 SER A N 1
ATOM 2176 C CA . SER A 1 273 ? -7.185 14.515 42.666 1.00 39.16 273 SER A CA 1
ATOM 2177 C C . SER A 1 273 ? -6.083 15.574 42.579 1.00 39.16 273 SER A C 1
ATOM 2179 O O . SER A 1 273 ? -6.256 16.710 43.018 1.00 39.16 273 SER A O 1
ATOM 2181 N N . ALA A 1 274 ? -4.922 15.196 42.047 1.00 36.53 274 ALA A N 1
ATOM 2182 C CA . ALA A 1 274 ? -3.830 16.118 41.769 1.00 36.53 274 ALA A CA 1
ATOM 2183 C C . ALA A 1 274 ? -4.172 16.972 40.537 1.00 36.53 274 ALA A C 1
ATOM 2185 O O . ALA A 1 274 ? -3.905 16.601 39.394 1.00 36.53 274 ALA A O 1
ATOM 2186 N N . THR A 1 275 ? -4.766 18.140 40.775 1.00 42.91 275 THR A N 1
ATOM 2187 C CA . THR A 1 275 ? -4.790 19.241 39.808 1.00 42.91 275 THR A CA 1
ATOM 2188 C C . THR A 1 275 ? -3.361 19.758 39.653 1.00 42.91 275 THR A C 1
ATOM 2190 O O . THR A 1 275 ? -2.845 20.452 40.526 1.00 42.91 275 THR A O 1
ATOM 2193 N N . ILE A 1 276 ? -2.701 19.411 38.547 1.00 39.44 276 ILE A N 1
ATOM 2194 C CA . ILE A 1 276 ? -1.402 19.981 38.176 1.00 39.44 276 ILE A CA 1
ATOM 2195 C C . ILE A 1 276 ? -1.646 21.421 37.708 1.00 39.44 276 ILE A C 1
ATOM 2197 O O . ILE A 1 276 ? -2.013 21.660 36.559 1.00 39.44 276 ILE A O 1
ATOM 2201 N N . ILE A 1 277 ? -1.455 22.384 38.610 1.00 41.09 277 ILE A N 1
ATOM 2202 C CA . ILE A 1 277 ? -1.245 23.789 38.255 1.00 41.09 277 ILE A CA 1
ATOM 2203 C C . ILE A 1 277 ? 0.261 23.952 38.050 1.00 41.09 277 ILE A C 1
ATOM 2205 O O . ILE A 1 277 ? 1.039 23.876 38.997 1.00 41.09 277 ILE A O 1
ATOM 2209 N N . ALA A 1 278 ? 0.681 24.123 36.798 1.00 39.03 278 ALA A N 1
ATOM 2210 C CA . ALA A 1 278 ? 2.046 24.510 36.479 1.00 39.03 278 ALA A CA 1
ATOM 2211 C C . ALA A 1 278 ? 2.212 26.008 36.780 1.00 39.03 278 ALA A C 1
ATOM 2213 O O . ALA A 1 278 ? 1.823 26.854 35.976 1.00 39.03 278 ALA A O 1
ATOM 2214 N N . GLU A 1 279 ? 2.770 26.335 37.945 1.00 38.03 279 GLU A N 1
ATOM 2215 C CA . GLU A 1 279 ? 3.300 27.671 38.208 1.00 38.03 279 GLU A CA 1
ATOM 2216 C C . GLU A 1 279 ? 4.622 27.840 37.447 1.00 38.03 279 GLU A C 1
ATOM 2218 O O . GLU A 1 279 ? 5.606 27.133 37.673 1.00 38.03 279 GLU A O 1
ATOM 2223 N N . LEU A 1 280 ? 4.625 28.772 36.494 1.00 39.75 280 LEU A N 1
ATOM 2224 C CA . LEU A 1 280 ? 5.819 29.225 35.793 1.00 39.75 280 LEU A CA 1
ATOM 2225 C C . LEU A 1 280 ? 6.661 30.061 36.762 1.00 39.75 280 LEU A C 1
ATOM 2227 O O . LEU A 1 280 ? 6.355 31.218 37.037 1.00 39.75 280 LEU A O 1
ATOM 2231 N N . SER A 1 281 ? 7.731 29.459 37.278 1.00 37.50 281 SER A N 1
ATOM 2232 C CA . SER A 1 281 ? 8.773 30.163 38.021 1.00 37.50 281 SER A CA 1
ATOM 2233 C C . SER A 1 281 ? 9.590 31.028 37.058 1.00 37.50 281 SER A C 1
ATOM 2235 O O . SER A 1 281 ? 10.584 30.584 36.482 1.00 37.50 281 SER A O 1
ATOM 2237 N N . GLU A 1 282 ? 9.171 32.277 36.880 1.00 46.00 282 GLU A N 1
ATOM 2238 C CA . GLU A 1 282 ? 9.978 33.325 36.262 1.00 46.00 282 GLU A CA 1
ATOM 2239 C C . GLU A 1 282 ? 11.162 33.653 37.182 1.00 46.00 282 GLU A C 1
ATOM 2241 O O . GLU A 1 282 ? 10.960 34.041 38.331 1.00 46.00 282 GLU A O 1
ATOM 2246 N N . ASN A 1 283 ? 12.383 33.457 36.666 1.00 50.94 283 ASN A N 1
ATOM 2247 C CA . ASN A 1 283 ? 13.678 34.036 37.073 1.00 50.94 283 ASN A CA 1
ATOM 2248 C C . ASN A 1 283 ? 14.781 32.977 37.181 1.00 50.94 283 ASN A C 1
ATOM 2250 O O . ASN A 1 283 ? 15.168 32.539 38.263 1.00 50.94 283 ASN A O 1
ATOM 2254 N N . THR A 1 284 ? 15.368 32.626 36.037 1.00 44.62 284 THR A N 1
ATOM 2255 C CA . THR A 1 284 ? 16.730 32.080 35.997 1.00 44.62 284 THR A CA 1
ATOM 2256 C C . THR A 1 284 ? 17.554 32.918 35.016 1.00 44.62 284 THR A C 1
ATOM 2258 O O . THR A 1 284 ? 17.186 33.003 33.844 1.00 44.62 284 THR A O 1
ATOM 2261 N N . PRO A 1 285 ? 18.634 33.588 35.459 1.00 46.91 285 PRO A N 1
ATOM 2262 C CA . PRO A 1 285 ? 19.469 34.387 34.571 1.00 46.91 285 PRO A CA 1
ATOM 2263 C C . PRO A 1 285 ? 20.231 33.475 33.603 1.00 46.91 285 PRO A C 1
ATOM 2265 O O . PRO A 1 285 ? 21.043 32.642 34.008 1.00 46.91 285 PRO A O 1
ATOM 2268 N N . ILE A 1 286 ? 19.953 33.645 32.311 1.00 44.91 286 ILE A N 1
ATOM 2269 C CA . ILE A 1 286 ? 20.645 32.973 31.210 1.00 44.91 286 ILE A CA 1
ATOM 2270 C C . ILE A 1 286 ? 22.061 33.549 31.127 1.00 44.91 286 ILE A C 1
ATOM 2272 O O . ILE A 1 286 ? 22.266 34.705 30.757 1.00 44.91 286 ILE A O 1
ATOM 2276 N N . ASN A 1 287 ? 23.043 32.737 31.510 1.00 42.12 287 ASN A N 1
ATOM 2277 C CA . ASN A 1 287 ? 24.456 33.058 31.384 1.00 42.12 287 ASN A CA 1
ATOM 2278 C C . ASN A 1 287 ? 24.886 32.804 29.930 1.00 42.12 287 ASN A C 1
ATOM 2280 O O . ASN A 1 287 ? 25.027 31.655 29.510 1.00 42.12 287 ASN A O 1
ATOM 2284 N N . PHE A 1 288 ? 25.039 33.873 29.148 1.00 43.19 288 PHE A N 1
ATOM 2285 C CA . PHE A 1 288 ? 25.527 33.792 27.774 1.00 43.19 288 PHE A CA 1
ATOM 2286 C C . PHE A 1 288 ? 27.020 33.453 27.783 1.00 43.19 288 PHE A C 1
ATOM 2288 O O . PHE A 1 288 ? 27.868 34.287 28.101 1.00 43.19 288 PHE A O 1
ATOM 2295 N N . GLY A 1 289 ? 27.326 32.198 27.446 1.00 44.78 289 GLY A N 1
ATOM 2296 C CA . GLY A 1 289 ? 28.685 31.726 27.208 1.00 44.78 289 GLY A CA 1
ATOM 2297 C C . GLY A 1 289 ? 29.386 32.557 26.131 1.00 44.78 289 GLY A C 1
ATOM 2298 O O . GLY A 1 289 ? 28.774 32.996 25.158 1.00 44.78 289 GLY A O 1
ATOM 2299 N N . SER A 1 290 ? 30.677 32.795 26.341 1.00 56.09 290 SER A N 1
ATOM 2300 C CA . SER A 1 290 ? 31.535 33.600 25.477 1.00 56.09 290 SER A CA 1
ATOM 2301 C C . SER A 1 290 ? 31.611 33.061 24.036 1.00 56.09 290 SER A C 1
ATOM 2303 O O . SER A 1 290 ? 31.559 31.848 23.822 1.00 56.09 290 SER A O 1
ATOM 2305 N N . PRO A 1 291 ? 31.767 33.948 23.033 1.00 49.12 291 PRO A N 1
ATOM 2306 C CA . PRO A 1 291 ? 31.782 33.564 21.626 1.00 49.12 291 PRO A CA 1
ATOM 2307 C C . PRO A 1 291 ? 33.028 32.737 21.287 1.00 49.12 291 PRO A C 1
ATOM 2309 O O . PRO A 1 291 ? 34.165 33.178 21.472 1.00 49.12 291 PRO A O 1
ATOM 2312 N N . THR A 1 292 ? 32.812 31.534 20.760 1.00 52.16 292 THR A N 1
ATOM 2313 C CA . THR A 1 292 ? 33.864 30.672 20.219 1.00 52.16 292 THR A CA 1
ATOM 2314 C C . THR A 1 292 ? 34.448 31.274 18.932 1.00 52.16 292 THR A C 1
ATOM 2316 O O . THR A 1 292 ? 33.697 31.701 18.051 1.00 52.16 292 THR A O 1
ATOM 2319 N N . PRO A 1 293 ? 35.785 31.324 18.781 1.00 56.16 293 PRO A N 1
ATOM 2320 C CA . PRO A 1 293 ? 36.417 31.893 17.597 1.00 56.16 293 PRO A CA 1
ATOM 2321 C C . PRO A 1 293 ? 36.240 30.982 16.374 1.00 56.16 293 PRO A C 1
ATOM 2323 O O . PRO A 1 293 ? 36.548 29.791 16.413 1.00 56.16 293 PRO A O 1
ATOM 2326 N N . LEU A 1 294 ? 35.768 31.573 15.274 1.00 54.88 294 LEU A N 1
ATOM 2327 C CA . LEU A 1 294 ? 35.579 30.917 13.979 1.00 54.88 294 LEU A CA 1
ATOM 2328 C C . LEU A 1 294 ? 36.916 30.405 13.393 1.00 54.88 294 LEU A C 1
ATOM 2330 O O . LEU A 1 294 ? 37.927 31.114 13.463 1.00 54.88 294 LEU A O 1
ATOM 2334 N N . PRO A 1 295 ? 36.938 29.212 12.767 1.00 43.62 295 PRO A N 1
ATOM 2335 C CA . PRO A 1 295 ? 38.137 28.665 12.141 1.00 43.62 295 PRO A CA 1
ATOM 2336 C C . PRO A 1 295 ? 38.531 29.458 10.885 1.00 43.62 295 PRO A C 1
ATOM 2338 O O . PRO A 1 295 ? 37.698 29.827 10.056 1.00 43.62 295 PRO A O 1
ATOM 2341 N N . LYS A 1 296 ? 39.833 29.726 10.745 1.00 53.78 296 LYS A N 1
ATOM 2342 C CA . LYS A 1 296 ? 40.411 30.479 9.624 1.00 53.78 296 LYS A CA 1
ATOM 2343 C C . LYS A 1 296 ? 40.381 29.638 8.344 1.00 53.78 296 LYS A C 1
ATOM 2345 O O . LYS A 1 296 ? 40.966 28.561 8.295 1.00 53.78 296 LYS A O 1
ATOM 2350 N N . ILE A 1 297 ? 39.739 30.166 7.305 1.00 54.16 297 ILE A N 1
ATOM 2351 C CA . ILE A 1 297 ? 39.688 29.575 5.964 1.00 54.16 297 ILE A CA 1
ATOM 2352 C C . ILE A 1 297 ? 41.051 29.775 5.287 1.00 54.16 297 ILE A C 1
ATOM 2354 O O . ILE A 1 297 ? 41.489 30.911 5.102 1.00 54.16 297 ILE A O 1
ATOM 2358 N N . ILE A 1 298 ? 41.723 28.682 4.921 1.00 51.31 298 ILE A N 1
ATOM 2359 C CA . ILE A 1 298 ? 42.969 28.709 4.144 1.00 51.31 298 ILE A CA 1
ATOM 2360 C C . ILE A 1 298 ? 42.607 28.587 2.662 1.00 51.31 298 ILE A C 1
ATOM 2362 O O . ILE A 1 298 ? 41.955 27.633 2.249 1.00 51.31 298 ILE A O 1
ATOM 2366 N N . VAL A 1 299 ? 43.026 29.572 1.868 1.00 55.69 299 VAL A N 1
ATOM 2367 C CA . VAL A 1 299 ? 42.847 29.606 0.412 1.00 55.69 299 VAL A CA 1
ATOM 2368 C C . VAL A 1 299 ? 44.039 28.901 -0.235 1.00 55.69 299 VAL A C 1
ATOM 2370 O O . VAL A 1 299 ? 45.152 29.421 -0.195 1.00 55.69 299 VAL A O 1
ATOM 2373 N N . THR A 1 300 ? 43.829 27.726 -0.825 1.00 54.03 300 THR A N 1
ATOM 2374 C CA . THR A 1 300 ? 44.856 27.030 -1.616 1.00 54.03 300 THR A CA 1
ATOM 2375 C C . THR A 1 300 ? 44.795 27.469 -3.079 1.00 54.03 300 THR A C 1
ATOM 2377 O O . THR A 1 300 ? 43.723 27.466 -3.684 1.00 54.03 300 THR A O 1
ATOM 2380 N N . GLN A 1 301 ? 45.944 27.855 -3.640 1.00 51.91 301 GLN A N 1
ATOM 2381 C CA . GLN A 1 301 ? 46.101 28.188 -5.059 1.00 51.91 301 GLN A CA 1
ATOM 2382 C C . GLN A 1 301 ? 46.066 26.925 -5.943 1.00 51.91 301 GLN A C 1
ATOM 2384 O O . GLN A 1 301 ? 46.516 25.867 -5.497 1.00 51.91 301 GLN A O 1
ATOM 2389 N N . PRO A 1 302 ? 45.549 27.017 -7.183 1.00 48.22 302 PRO A N 1
ATOM 2390 C CA . PRO A 1 302 ? 45.597 25.923 -8.150 1.00 48.22 302 PRO A CA 1
ATOM 2391 C C . PRO A 1 302 ? 47.022 25.734 -8.711 1.00 48.22 302 PRO A C 1
ATOM 2393 O O . PRO A 1 302 ? 47.740 26.724 -8.848 1.00 48.22 302 PRO A O 1
ATOM 2396 N N . PRO A 1 303 ? 47.442 24.495 -9.031 1.00 48.97 303 PRO A N 1
ATOM 2397 C CA . PRO A 1 303 ? 48.752 24.227 -9.613 1.00 48.97 303 PRO A CA 1
ATOM 2398 C C . PRO A 1 303 ? 48.783 24.536 -11.116 1.00 48.97 303 PRO A C 1
ATOM 2400 O O . PRO A 1 303 ? 47.797 24.328 -11.827 1.00 48.97 303 PRO A O 1
ATOM 2403 N N . ASP A 1 304 ? 49.944 25.012 -11.564 1.00 49.34 304 ASP A N 1
ATOM 2404 C CA . ASP A 1 304 ? 50.233 25.413 -12.937 1.00 49.34 304 ASP A CA 1
ATOM 2405 C C . ASP A 1 304 ? 50.366 24.234 -13.924 1.00 49.34 304 ASP A C 1
ATOM 2407 O O . ASP A 1 304 ? 50.601 23.079 -13.565 1.00 49.34 304 ASP A O 1
ATOM 2411 N N . GLU A 1 305 ? 50.189 24.614 -15.188 1.00 51.38 305 GLU A N 1
ATOM 2412 C CA . GLU A 1 305 ? 50.169 23.894 -16.464 1.00 51.38 305 GLU A CA 1
ATOM 2413 C C . GLU A 1 305 ? 51.037 22.623 -16.573 1.00 51.38 305 GLU A C 1
ATOM 2415 O O . GLU A 1 305 ? 52.256 22.647 -16.413 1.00 51.38 305 GLU A O 1
ATOM 2420 N N . ILE A 1 306 ? 50.405 21.513 -16.982 1.00 44.25 306 ILE A N 1
ATOM 2421 C CA . ILE A 1 306 ? 51.087 20.285 -17.414 1.00 44.25 306 ILE A CA 1
ATOM 2422 C C . ILE A 1 306 ? 50.889 20.125 -18.926 1.00 44.25 306 ILE A C 1
ATOM 2424 O O . ILE A 1 306 ? 49.774 19.931 -19.410 1.00 44.25 306 ILE A O 1
ATOM 2428 N N . MET A 1 307 ? 51.995 20.204 -19.665 1.00 52.38 307 MET A N 1
ATOM 2429 C CA . MET A 1 307 ? 52.102 19.902 -21.094 1.00 52.38 307 MET A CA 1
ATOM 2430 C C . MET A 1 307 ? 51.992 18.388 -21.324 1.00 52.38 307 MET A C 1
ATOM 2432 O O . MET A 1 307 ? 52.784 17.627 -20.773 1.00 52.38 307 MET A O 1
ATOM 2436 N N . LEU A 1 308 ? 51.033 17.947 -22.146 1.00 39.62 308 LEU A N 1
ATOM 2437 C CA . LEU A 1 308 ? 50.879 16.543 -22.545 1.00 39.62 308 LEU A CA 1
ATOM 2438 C C . LEU A 1 308 ? 51.204 16.359 -24.034 1.00 39.62 308 LEU A C 1
ATOM 2440 O O . LEU A 1 308 ? 50.480 16.835 -24.909 1.00 39.62 308 LEU A O 1
ATOM 2444 N N . GLU A 1 309 ? 52.296 15.637 -24.289 1.00 44.22 309 GLU A N 1
ATOM 2445 C CA . GLU A 1 309 ? 52.683 15.064 -25.581 1.00 44.22 309 GLU A CA 1
ATOM 2446 C C . GLU A 1 309 ? 51.675 13.988 -26.021 1.00 44.22 309 GLU A C 1
ATOM 2448 O O . GLU A 1 309 ? 51.314 13.098 -25.251 1.00 44.22 309 GLU A O 1
ATOM 2453 N N . HIS A 1 31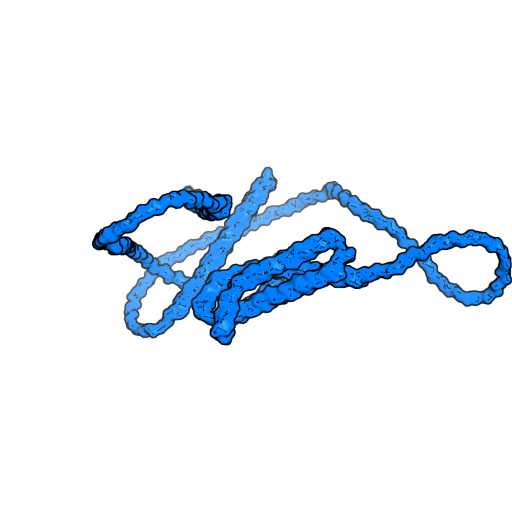0 ? 51.224 14.070 -27.274 1.00 36.84 310 HIS A N 1
ATOM 2454 C CA . HIS A 1 310 ? 50.389 13.059 -27.923 1.00 36.84 310 HIS A CA 1
ATOM 2455 C C . HIS A 1 310 ? 51.260 11.936 -28.494 1.00 36.84 310 HIS A C 1
ATOM 2457 O O . HIS A 1 310 ? 52.130 12.190 -29.325 1.00 36.84 310 HIS A O 1
ATOM 2463 N N . THR A 1 311 ? 50.979 10.690 -28.111 1.00 38.12 311 THR A N 1
ATOM 2464 C CA . THR A 1 311 ? 51.437 9.496 -28.834 1.00 38.12 311 THR A CA 1
ATOM 2465 C C . THR A 1 311 ? 50.217 8.735 -29.339 1.00 38.12 311 THR A C 1
ATOM 2467 O O . THR A 1 311 ? 49.348 8.333 -28.569 1.00 38.12 311 THR A O 1
ATOM 2470 N N . GLU A 1 312 ? 50.144 8.603 -30.658 1.00 46.69 312 GLU A N 1
ATOM 2471 C CA . GLU A 1 312 ? 49.080 7.955 -31.417 1.00 46.69 312 GLU A CA 1
ATOM 2472 C C . GLU A 1 312 ? 49.383 6.453 -31.550 1.00 46.69 312 GLU A C 1
ATOM 2474 O O . GLU A 1 312 ? 50.499 6.066 -31.899 1.00 46.69 312 GLU A O 1
ATOM 2479 N N . SER A 1 313 ? 48.401 5.595 -31.273 1.00 39.38 313 SER A N 1
ATOM 2480 C CA . SER A 1 313 ? 48.447 4.167 -31.600 1.00 39.38 313 SER A CA 1
ATOM 2481 C C . SER A 1 313 ? 47.044 3.697 -31.995 1.00 39.38 313 SER A C 1
ATOM 2483 O O . SER A 1 313 ? 46.090 4.033 -31.285 1.00 39.38 313 SER A O 1
ATOM 2485 N N . PRO A 1 314 ? 46.891 2.967 -33.117 1.00 60.28 314 PRO A N 1
ATOM 2486 C CA . PRO A 1 314 ? 45.589 2.525 -33.582 1.00 60.28 314 PRO A CA 1
ATOM 2487 C C . PRO A 1 314 ? 45.314 1.041 -33.291 1.00 60.28 314 PRO A C 1
ATOM 2489 O O . PRO A 1 314 ? 46.224 0.218 -33.252 1.00 60.28 314 PRO A O 1
ATOM 2492 N N . ASP A 1 315 ? 44.009 0.769 -33.251 1.00 50.56 315 ASP A N 1
ATOM 2493 C CA . ASP A 1 315 ? 43.322 -0.471 -33.637 1.00 50.56 315 ASP A CA 1
ATOM 2494 C C . ASP A 1 315 ? 43.274 -1.637 -32.629 1.00 50.56 315 ASP A C 1
ATOM 2496 O O . ASP A 1 315 ? 44.279 -2.265 -32.322 1.00 50.56 315 ASP A O 1
ATOM 2500 N N . GLU A 1 316 ? 42.065 -1.924 -32.123 1.00 44.22 316 GLU A N 1
ATOM 2501 C CA . GLU A 1 316 ? 41.346 -3.193 -32.358 1.00 44.22 316 GLU A CA 1
ATOM 2502 C C . GLU A 1 316 ? 40.072 -3.306 -31.481 1.00 44.22 316 GLU A C 1
ATOM 2504 O O . GLU A 1 316 ? 40.071 -3.039 -30.281 1.00 44.22 316 GLU A O 1
ATOM 2509 N N . GLY A 1 317 ? 38.984 -3.809 -32.079 1.00 45.22 317 GLY A N 1
ATOM 2510 C CA . GLY A 1 317 ? 38.261 -4.932 -31.464 1.00 45.22 317 GLY A CA 1
ATOM 2511 C C . GLY A 1 317 ? 37.099 -4.674 -30.495 1.00 45.22 317 GLY A C 1
ATOM 2512 O O . GLY A 1 317 ? 37.114 -5.133 -29.362 1.00 45.22 317 GLY A O 1
ATOM 2513 N N . GLN A 1 318 ? 36.033 -4.037 -30.977 1.00 51.81 318 GLN A N 1
ATOM 2514 C CA . GLN A 1 318 ? 34.633 -4.496 -30.870 1.00 51.81 318 GLN A CA 1
ATOM 2515 C C . GLN A 1 318 ? 34.241 -5.488 -29.728 1.00 51.81 318 GLN A C 1
ATOM 2517 O O . GLN A 1 318 ? 33.895 -6.639 -29.979 1.00 51.81 318 GLN A O 1
ATOM 2522 N N . ALA A 1 319 ? 34.176 -5.015 -28.481 1.00 50.53 319 ALA A N 1
ATOM 2523 C CA . ALA A 1 319 ? 33.3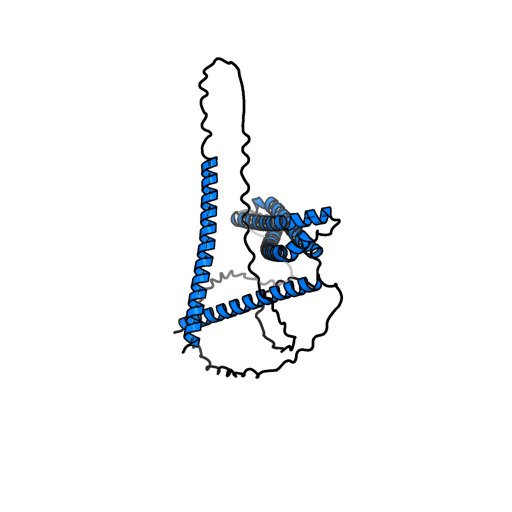50 -5.554 -27.388 1.00 50.53 319 ALA A CA 1
ATOM 2524 C C . ALA A 1 319 ? 33.193 -4.458 -26.312 1.00 50.53 319 ALA A C 1
ATOM 2526 O O . ALA A 1 319 ? 34.090 -3.637 -26.177 1.00 50.53 319 ALA A O 1
ATOM 2527 N N . ASN A 1 320 ? 32.098 -4.451 -25.537 1.00 49.38 320 ASN A N 1
ATOM 2528 C CA . ASN A 1 320 ? 31.823 -3.573 -24.367 1.00 49.38 320 ASN A CA 1
ATOM 2529 C C . ASN A 1 320 ? 30.840 -2.400 -24.562 1.00 49.38 320 ASN A C 1
ATOM 2531 O O . ASN A 1 320 ? 31.021 -1.332 -23.981 1.00 49.38 320 ASN A O 1
ATOM 2535 N N . HIS A 1 321 ? 29.730 -2.599 -25.280 1.00 48.94 321 HIS A N 1
ATOM 2536 C CA . HIS A 1 321 ? 28.646 -1.601 -25.268 1.00 48.94 321 HIS A CA 1
ATOM 2537 C C . HIS A 1 321 ? 27.828 -1.595 -23.951 1.00 48.94 321 HIS A C 1
ATOM 2539 O O . HIS A 1 321 ? 27.158 -0.610 -23.657 1.00 48.94 321 HIS A O 1
ATOM 2545 N N . GLU A 1 322 ? 27.899 -2.662 -23.140 1.00 50.41 322 GLU A N 1
ATOM 2546 C CA . GLU A 1 322 ? 27.129 -2.804 -21.887 1.00 50.41 322 GLU A CA 1
ATOM 2547 C C . GLU A 1 322 ? 27.831 -2.176 -20.665 1.00 50.41 322 GLU A C 1
ATOM 2549 O O . GLU A 1 322 ? 27.167 -1.702 -19.747 1.00 50.41 322 GLU A O 1
ATOM 2554 N N . SER A 1 323 ? 29.166 -2.082 -20.673 1.00 54.75 323 SER A N 1
ATOM 2555 C CA . SER A 1 323 ? 29.929 -1.440 -19.590 1.00 54.75 323 SER A CA 1
ATOM 2556 C C . SER A 1 323 ? 29.748 0.082 -19.570 1.00 54.75 323 SER A C 1
ATOM 2558 O O . SER A 1 323 ? 29.674 0.676 -18.500 1.00 54.75 323 SER A O 1
ATOM 2560 N N . HIS A 1 324 ? 29.573 0.706 -20.739 1.00 52.72 324 HIS A N 1
ATOM 2561 C CA . HIS A 1 324 ? 29.403 2.157 -20.846 1.00 52.72 324 HIS A CA 1
ATOM 2562 C C . HIS A 1 324 ? 28.040 2.650 -20.311 1.00 52.72 324 HIS A C 1
ATOM 2564 O O . HIS A 1 324 ? 27.949 3.766 -19.805 1.00 52.72 324 HIS A O 1
ATOM 2570 N N . GLU A 1 325 ? 26.974 1.837 -20.374 1.00 55.84 325 GLU A N 1
ATOM 2571 C CA . GLU A 1 325 ? 25.659 2.235 -19.831 1.00 55.84 325 GLU A CA 1
ATOM 2572 C C . GLU A 1 325 ? 25.614 2.193 -18.292 1.00 55.84 325 GLU A C 1
ATOM 2574 O O . GLU A 1 325 ? 24.897 2.987 -17.679 1.00 55.84 325 GLU A O 1
ATOM 2579 N N . MET A 1 326 ? 26.374 1.297 -17.646 1.00 60.75 326 MET A N 1
ATOM 2580 C CA . MET A 1 326 ? 26.441 1.254 -16.177 1.00 60.75 326 MET A CA 1
ATOM 2581 C C . MET A 1 326 ? 27.206 2.444 -15.596 1.00 60.75 326 MET A C 1
ATOM 2583 O O . MET A 1 326 ? 26.774 3.005 -14.587 1.00 60.75 326 MET A O 1
ATOM 2587 N N . ASP A 1 327 ? 28.285 2.864 -16.253 1.00 65.19 327 ASP A N 1
ATOM 2588 C CA . ASP A 1 327 ? 29.063 4.027 -15.823 1.00 65.19 327 ASP A CA 1
ATOM 2589 C C . ASP A 1 327 ? 28.261 5.331 -15.973 1.00 65.19 327 ASP A C 1
ATOM 2591 O O . ASP A 1 327 ? 28.335 6.216 -15.118 1.00 65.19 327 ASP A O 1
ATOM 2595 N N . GLU A 1 328 ? 27.411 5.429 -17.001 1.00 64.38 328 GLU A N 1
ATOM 2596 C CA . GLU A 1 328 ? 26.522 6.578 -17.190 1.00 64.38 328 GLU A CA 1
ATOM 2597 C C . GLU A 1 328 ? 25.407 6.627 -16.130 1.00 64.38 328 GLU A C 1
ATOM 2599 O O . GLU A 1 328 ? 25.114 7.693 -15.588 1.00 64.38 328 GLU A O 1
ATOM 2604 N N . ALA A 1 329 ? 24.825 5.481 -15.757 1.00 66.06 329 ALA A N 1
ATOM 2605 C CA . ALA A 1 329 ? 23.815 5.419 -14.697 1.00 66.06 329 ALA A CA 1
ATOM 2606 C C . ALA A 1 329 ? 24.378 5.837 -13.324 1.00 66.06 329 ALA A C 1
ATOM 2608 O O . ALA A 1 329 ? 23.748 6.621 -12.611 1.00 66.06 329 ALA A O 1
ATOM 2609 N N . LEU A 1 330 ? 25.588 5.379 -12.981 1.00 71.75 330 LEU A N 1
ATOM 2610 C CA . LEU A 1 330 ? 26.269 5.767 -11.740 1.00 71.75 330 LEU A CA 1
ATOM 2611 C C . LEU A 1 330 ? 26.637 7.260 -11.724 1.00 71.75 330 LEU A C 1
ATOM 2613 O O . LEU A 1 330 ? 26.504 7.918 -10.690 1.00 71.75 330 LEU A O 1
ATOM 2617 N N . TYR A 1 331 ? 27.029 7.819 -12.873 1.00 79.19 331 TYR A N 1
ATOM 2618 C CA . TYR A 1 331 ? 27.311 9.248 -13.020 1.00 79.19 331 TYR A CA 1
ATOM 2619 C C . TYR A 1 331 ? 26.072 10.125 -12.760 1.00 79.19 331 TYR A C 1
ATOM 2621 O O . TYR A 1 331 ? 26.160 11.156 -12.081 1.00 79.19 331 TYR A O 1
ATOM 2629 N N . TRP A 1 332 ? 24.896 9.710 -13.244 1.00 78.81 332 TRP A N 1
ATOM 2630 C CA . TRP A 1 332 ? 23.645 10.440 -13.014 1.00 78.81 332 TRP A CA 1
ATOM 2631 C C . TRP A 1 332 ? 23.179 10.381 -11.555 1.00 78.81 332 TRP A C 1
ATOM 2633 O O . TRP A 1 332 ? 22.745 11.408 -11.022 1.00 78.81 332 TRP A O 1
ATOM 2643 N N . ASP A 1 333 ? 23.326 9.237 -10.883 1.00 76.31 333 ASP A N 1
ATOM 2644 C CA . ASP A 1 333 ? 23.004 9.108 -9.455 1.00 76.31 333 ASP A CA 1
ATOM 2645 C C . ASP A 1 333 ? 23.929 9.969 -8.581 1.00 76.31 333 ASP A C 1
ATOM 2647 O O . ASP A 1 333 ? 23.462 10.670 -7.676 1.00 76.31 333 ASP A O 1
ATOM 2651 N N . GLN A 1 334 ? 25.227 10.010 -8.899 1.00 80.19 334 GLN A N 1
ATOM 2652 C CA . GLN A 1 334 ? 26.186 10.870 -8.203 1.00 80.19 334 GLN A CA 1
ATOM 2653 C C . GLN A 1 334 ? 25.886 12.362 -8.419 1.00 80.19 334 GLN A C 1
ATOM 2655 O O . GLN A 1 334 ? 25.907 13.149 -7.469 1.00 80.19 334 GLN A O 1
ATOM 2660 N N . THR A 1 335 ? 25.534 12.751 -9.646 1.00 83.12 335 THR A N 1
ATOM 2661 C CA . THR A 1 335 ? 25.161 14.134 -9.981 1.00 83.12 335 THR A CA 1
ATOM 2662 C C . THR A 1 335 ? 23.887 14.560 -9.250 1.00 83.12 335 THR A C 1
ATOM 2664 O O . THR A 1 335 ? 23.816 15.660 -8.698 1.00 83.12 335 THR A O 1
ATOM 2667 N N . ARG A 1 336 ? 22.881 13.681 -9.183 1.00 76.88 336 ARG A N 1
ATOM 2668 C CA . ARG A 1 336 ? 21.618 13.952 -8.485 1.00 76.88 336 ARG A CA 1
ATOM 2669 C C . ARG A 1 336 ? 21.823 14.125 -6.981 1.00 76.88 336 ARG A C 1
ATOM 2671 O O . ARG A 1 336 ? 21.260 15.054 -6.403 1.00 76.88 336 ARG A O 1
ATOM 2678 N N . ASN A 1 337 ? 22.655 13.280 -6.372 1.00 76.12 337 ASN A N 1
ATOM 2679 C CA . ASN A 1 337 ? 22.989 13.380 -4.953 1.00 76.12 337 ASN A CA 1
ATOM 2680 C C . ASN A 1 337 ? 23.767 14.676 -4.650 1.00 76.12 337 ASN A C 1
ATOM 2682 O O . ASN A 1 337 ? 23.427 15.405 -3.723 1.00 76.12 337 ASN A O 1
ATOM 2686 N N . SER A 1 338 ? 24.726 15.049 -5.506 1.00 77.50 338 SER A N 1
ATOM 2687 C CA . SER A 1 338 ? 25.462 16.314 -5.374 1.00 77.50 338 SER A CA 1
ATOM 2688 C C . SER A 1 338 ? 24.542 17.544 -5.426 1.00 77.50 338 SER A C 1
ATOM 2690 O O . SER A 1 338 ? 24.663 18.441 -4.591 1.00 77.50 338 SER A O 1
ATOM 2692 N N . ILE A 1 339 ? 23.560 17.561 -6.336 1.00 82.12 339 ILE A N 1
ATOM 2693 C CA . ILE A 1 339 ? 22.563 18.642 -6.418 1.00 82.12 339 ILE A CA 1
ATOM 2694 C C . ILE A 1 339 ? 21.704 18.696 -5.148 1.00 82.12 339 ILE A C 1
ATOM 2696 O O . ILE A 1 339 ? 21.412 19.783 -4.649 1.00 82.12 339 ILE A O 1
ATOM 2700 N N . GLN A 1 340 ? 21.298 17.543 -4.614 1.00 82.06 340 GLN A N 1
ATOM 2701 C CA . GLN A 1 340 ? 20.488 17.476 -3.400 1.00 82.06 340 GLN A CA 1
ATOM 2702 C C . GLN A 1 340 ? 21.257 17.987 -2.173 1.00 82.06 340 GLN A C 1
ATOM 2704 O O . GLN A 1 340 ? 20.707 18.776 -1.403 1.00 82.06 340 GLN A O 1
ATOM 2709 N N . ILE A 1 341 ? 22.532 17.612 -2.035 1.00 80.12 341 ILE A N 1
ATOM 2710 C CA . ILE A 1 341 ? 23.416 18.101 -0.968 1.00 80.12 341 ILE A CA 1
ATOM 2711 C C . ILE A 1 341 ? 23.583 19.620 -1.079 1.00 80.12 341 ILE A C 1
ATOM 2713 O O . ILE A 1 341 ? 23.290 20.331 -0.118 1.00 80.12 341 ILE A O 1
ATOM 2717 N N . GLN A 1 342 ? 23.911 20.145 -2.265 1.00 79.50 342 GLN A N 1
ATOM 2718 C CA . GLN A 1 342 ? 24.045 21.593 -2.479 1.00 79.50 342 GLN A CA 1
ATOM 2719 C C . GLN A 1 342 ? 22.755 22.364 -2.172 1.00 79.50 342 GLN A C 1
ATOM 2721 O O . GLN A 1 342 ? 22.794 23.466 -1.619 1.00 79.50 342 GLN A O 1
ATOM 2726 N N . GLN A 1 343 ? 21.592 21.800 -2.509 1.00 80.31 343 GLN A N 1
ATOM 2727 C CA . GLN A 1 343 ? 20.311 22.406 -2.155 1.00 80.31 343 GLN A CA 1
ATOM 2728 C C . GLN A 1 343 ? 20.083 22.390 -0.643 1.00 80.31 343 GLN A C 1
ATOM 2730 O O . GLN A 1 343 ? 19.671 23.410 -0.093 1.00 80.31 343 GLN A O 1
ATOM 2735 N N . SER A 1 344 ? 20.390 21.283 0.036 1.00 78.94 344 SER A N 1
ATOM 2736 C CA . SER A 1 344 ? 20.251 21.179 1.492 1.00 78.94 344 SER A CA 1
ATOM 2737 C C . SER A 1 344 ? 21.152 22.173 2.235 1.00 78.94 344 SER A C 1
ATOM 2739 O O . SER A 1 344 ? 20.678 22.870 3.128 1.00 78.94 344 SER A O 1
ATOM 2741 N N . GLU A 1 345 ? 22.397 22.361 1.788 1.00 81.12 345 GLU A N 1
ATOM 2742 C CA . GLU A 1 345 ? 23.322 23.360 2.337 1.00 81.12 345 GLU A CA 1
ATOM 2743 C C . GLU A 1 345 ? 22.838 24.793 2.084 1.00 81.12 345 GLU A C 1
ATOM 2745 O O . GLU A 1 345 ? 22.927 25.659 2.960 1.00 81.12 345 GLU A O 1
ATOM 2750 N N . SER A 1 346 ? 22.273 25.054 0.898 1.00 82.56 346 SER A N 1
ATOM 2751 C CA . SER A 1 346 ? 21.668 26.349 0.587 1.00 82.56 346 SER A CA 1
ATOM 2752 C C . SER A 1 346 ? 20.463 26.640 1.482 1.00 82.56 346 SER A C 1
ATOM 2754 O O . SER A 1 346 ? 20.287 27.789 1.885 1.00 82.56 346 SER A O 1
ATOM 2756 N N . PHE A 1 347 ? 19.628 25.644 1.790 1.00 76.81 347 PHE A N 1
ATOM 2757 C CA . PHE A 1 347 ? 18.483 25.825 2.683 1.00 76.81 347 PHE A CA 1
ATOM 2758 C C . PHE A 1 347 ? 18.921 26.032 4.131 1.00 76.81 347 PHE A C 1
ATOM 2760 O O . PHE A 1 347 ? 18.433 26.966 4.765 1.00 76.81 347 PHE A O 1
ATOM 2767 N N . SER A 1 348 ? 19.889 25.257 4.623 1.00 79.81 348 SER A N 1
ATOM 2768 C CA . SER A 1 348 ? 20.451 25.436 5.967 1.00 79.81 348 SER A CA 1
ATOM 2769 C C . SER A 1 348 ? 21.062 26.827 6.151 1.00 79.81 348 SER A C 1
ATOM 2771 O O . SER A 1 348 ? 20.801 27.481 7.157 1.00 79.81 348 SER A O 1
ATOM 2773 N N . ASN A 1 349 ? 21.784 27.344 5.150 1.00 81.88 349 ASN A N 1
ATOM 2774 C CA . ASN A 1 349 ? 22.315 28.711 5.185 1.00 81.88 349 ASN A CA 1
ATOM 2775 C C . ASN A 1 349 ? 21.219 29.787 5.192 1.00 81.88 349 ASN A C 1
ATOM 2777 O O . ASN A 1 349 ? 21.366 30.818 5.848 1.00 81.88 349 ASN A O 1
ATOM 2781 N N . ILE A 1 350 ? 20.117 29.572 4.465 1.00 79.06 350 ILE A N 1
ATOM 2782 C CA . ILE A 1 350 ? 18.976 30.498 4.476 1.00 79.06 350 ILE A CA 1
ATOM 2783 C C . ILE A 1 350 ? 18.300 30.490 5.850 1.00 79.06 350 ILE A C 1
ATOM 2785 O O . ILE A 1 350 ? 18.024 31.563 6.381 1.00 79.06 350 ILE A O 1
ATOM 2789 N N . ILE A 1 351 ? 18.076 29.310 6.437 1.00 82.56 351 ILE A N 1
ATOM 2790 C CA . ILE A 1 351 ? 17.457 29.161 7.761 1.00 82.56 351 ILE A CA 1
ATOM 2791 C C . ILE A 1 351 ? 18.336 29.806 8.836 1.00 82.56 351 ILE A C 1
ATOM 2793 O O . ILE A 1 351 ? 17.848 30.661 9.568 1.00 82.56 351 ILE A O 1
ATOM 2797 N N . ALA A 1 352 ? 19.637 29.508 8.859 1.00 85.25 352 ALA A N 1
ATOM 2798 C CA . ALA A 1 352 ? 20.575 30.109 9.808 1.00 85.25 352 ALA A CA 1
ATOM 2799 C C . ALA A 1 352 ? 20.600 31.643 9.703 1.00 85.25 352 ALA A C 1
ATOM 2801 O O . ALA A 1 352 ? 20.642 32.350 10.707 1.00 85.25 352 ALA A O 1
ATOM 2802 N N . LYS A 1 353 ? 20.515 32.182 8.480 1.00 83.88 353 LYS A N 1
ATOM 2803 C CA . LYS A 1 353 ? 20.455 33.631 8.260 1.00 83.88 353 LYS A CA 1
ATOM 2804 C C . LYS A 1 353 ? 19.128 34.240 8.718 1.00 83.88 353 LYS A C 1
ATOM 2806 O O . LYS A 1 353 ? 19.134 35.354 9.230 1.00 83.88 353 LYS A O 1
ATOM 2811 N N . MET A 1 354 ? 18.015 33.525 8.551 1.00 78.69 354 MET A N 1
ATOM 2812 C CA . MET A 1 354 ? 16.708 33.947 9.065 1.00 78.69 354 MET A CA 1
ATOM 2813 C C . MET A 1 354 ? 16.660 33.934 10.596 1.00 78.69 354 MET A C 1
ATOM 2815 O O . MET A 1 354 ? 16.102 34.856 11.187 1.00 78.69 354 MET A O 1
ATOM 2819 N N . GLU A 1 355 ? 17.255 32.927 11.235 1.00 84.94 355 GLU A N 1
ATOM 2820 C CA . GLU A 1 355 ? 17.358 32.852 12.696 1.00 84.94 355 GLU A CA 1
ATOM 2821 C C . GLU A 1 355 ? 18.248 33.961 13.257 1.00 84.94 355 GLU A C 1
ATOM 2823 O O . GLU A 1 355 ? 17.864 34.605 14.231 1.00 84.94 355 GLU A O 1
ATOM 2828 N N . LEU A 1 356 ? 19.367 34.270 12.593 1.00 87.19 356 LEU A N 1
ATOM 2829 C CA . LEU A 1 356 ? 20.248 35.369 12.990 1.00 87.19 356 LEU A CA 1
ATOM 2830 C C . LEU A 1 356 ? 19.530 36.729 12.959 1.00 87.19 356 LEU A C 1
ATOM 2832 O O . LEU A 1 356 ? 19.664 37.510 13.891 1.00 87.19 356 LEU A O 1
ATOM 2836 N N . THR A 1 357 ? 18.705 36.988 11.937 1.00 82.12 357 THR A N 1
ATOM 2837 C CA . THR A 1 357 ? 17.918 38.235 11.838 1.00 82.12 357 THR A CA 1
ATOM 2838 C C . THR A 1 357 ? 16.719 38.310 12.785 1.00 82.12 357 THR A C 1
ATOM 2840 O O . THR A 1 357 ? 16.035 39.325 12.804 1.00 82.12 357 THR A O 1
ATOM 2843 N N . ARG A 1 358 ? 16.401 37.235 13.516 1.00 77.31 358 ARG A N 1
ATOM 2844 C CA . ARG A 1 358 ? 15.273 37.203 14.462 1.00 77.31 358 ARG A CA 1
ATOM 2845 C C . ARG A 1 358 ? 15.682 37.606 15.883 1.00 77.31 358 ARG A C 1
ATOM 2847 O O . ARG A 1 358 ? 14.808 37.850 16.708 1.00 77.31 358 ARG A O 1
ATOM 2854 N N . VAL A 1 359 ? 16.982 37.590 16.172 1.00 78.31 359 VAL A N 1
ATOM 2855 C CA . VAL A 1 359 ? 17.553 37.856 17.503 1.00 78.31 359 VAL A CA 1
ATOM 2856 C C . VAL A 1 359 ? 18.087 39.294 17.626 1.00 78.31 359 VAL A C 1
ATOM 2858 O O . VAL A 1 359 ? 18.298 39.761 18.743 1.00 78.31 359 VAL A O 1
ATOM 2861 N N . GLU A 1 360 ? 18.251 40.004 16.506 1.00 58.50 360 GLU A N 1
ATOM 2862 C CA . GLU A 1 360 ? 18.387 41.472 16.455 1.00 58.50 360 GLU A CA 1
ATOM 2863 C C . GLU A 1 360 ? 17.010 42.144 16.420 1.00 58.50 360 GLU A C 1
ATOM 2865 O O . GLU A 1 360 ? 16.861 43.194 17.088 1.00 58.50 360 GLU A O 1
#

pLDDT: mean 71.42, std 23.25, range [32.62, 98.56]

Foldseek 3Di:
DVVVVVVVVVVVVVVVVVVVVVVVVVVVVVVVVVVVVVVVVVVPDDPPPPPDDDDDDDDDDDDDDDDDDDDDDDDDDDDDDDDDDDDDDDDDDDDDDDDDDDDDDPPPCPPPDPDDQLLRLLVVLLVLLVVLLVLLVVLVVLCVVCVVVDDPVLNVLSVVLSVQLPVLSVVLCVLSVVQVVQCVVVVSDHDPVVSVVCVPPSVVVSVVSVVSNVVSSVSSVVSNVVSVVSVVDPPPPPPPPDDPPDDDDDDDDDDDDDDDDDDDDDPDPDPPPDPDDDDPPPDDDDDDDDDDDDDDDDDDDDDDDDDDDDDDDDDDDDDDPPVVVVVVVVVVVVVVVVVVVVVVVVVVVVVVVVVVVVVD

Radius of gyration: 38.69 Å; chains: 1; bounding box: 95×62×137 Å

Organism: NCBI:txid70096